Protein AF-A0A8B6EKD4-F1 (afdb_monomer_lite)

Secondary structure (DSSP, 8-state):
-HHHHHHH-HHHHHHHHHHHHHHHHHHTT-S-TT--GGGEEEE---S---TT-GGGEE-BTGGGGGTTT--SEEEEEEEEEEEPPPEEEEEEEEEE-S-TTSGGGSSSTEEEEPPTT--HHHHS-S--B-TTT-PBPEEEEEEEEEEEEEEEEEEESB----SS-----PPPEEEEEEGGG----SSBEEEEETTTTEEEE--B--TTT---------EEEEPPS---

Structure (mmCIF, N/CA/C/O backbone):
data_AF-A0A8B6EKD4-F1
#
_entry.id   AF-A0A8B6EKD4-F1
#
loop_
_atom_site.group_PDB
_atom_site.id
_atom_site.type_symbol
_atom_site.label_atom_id
_atom_site.label_alt_id
_atom_site.label_comp_id
_atom_site.label_asym_id
_atom_site.label_entity_id
_atom_site.label_seq_id
_atom_site.pdbx_PDB_ins_code
_atom_site.Cartn_x
_atom_site.Cartn_y
_atom_site.Cartn_z
_atom_site.occupancy
_atom_site.B_iso_or_equiv
_atom_site.auth_seq_id
_atom_site.auth_comp_id
_atom_site.auth_asym_id
_atom_site.auth_atom_id
_atom_site.pdbx_PDB_model_num
ATOM 1 N N . GLU A 1 1 ? 16.077 18.457 3.209 1.00 80.38 1 GLU A N 1
ATOM 2 C CA . GLU A 1 1 ? 16.143 17.206 3.998 1.00 80.38 1 GLU A CA 1
ATOM 3 C C . GLU A 1 1 ? 14.975 16.266 3.706 1.00 80.38 1 GLU A C 1
ATOM 5 O O . GLU A 1 1 ? 15.231 15.223 3.123 1.00 80.38 1 GLU A O 1
ATOM 10 N N . LEU A 1 2 ? 13.713 16.652 3.949 1.00 84.00 2 LEU A N 1
ATOM 11 C CA . LEU A 1 2 ? 12.532 15.792 3.713 1.00 84.00 2 LEU A CA 1
ATOM 12 C C . LEU A 1 2 ? 12.462 15.156 2.311 1.00 84.00 2 LEU A C 1
ATOM 14 O O . LEU A 1 2 ? 12.181 13.970 2.182 1.00 84.00 2 LEU A O 1
ATOM 18 N N . GLY A 1 3 ? 12.754 15.926 1.257 1.00 81.25 3 GLY A N 1
ATOM 19 C CA . GLY A 1 3 ? 12.777 15.403 -0.113 1.00 81.25 3 GLY A CA 1
ATOM 20 C C . GLY A 1 3 ? 13.836 14.316 -0.333 1.00 81.25 3 GLY A C 1
ATOM 21 O O . GLY A 1 3 ? 13.579 13.364 -1.054 1.00 81.25 3 GLY A O 1
ATOM 22 N N . ASN A 1 4 ? 14.994 14.412 0.329 1.00 81.56 4 ASN A N 1
ATOM 23 C CA . ASN A 1 4 ? 16.027 13.377 0.266 1.00 81.56 4 ASN A CA 1
ATOM 24 C C . ASN A 1 4 ? 15.614 12.137 1.072 1.00 81.56 4 ASN A C 1
ATOM 26 O O . ASN A 1 4 ? 15.791 11.012 0.610 1.00 81.56 4 ASN A O 1
ATOM 30 N N . SER A 1 5 ? 15.006 12.331 2.245 1.00 83.56 5 SER A N 1
ATOM 31 C CA . SER A 1 5 ? 14.447 11.229 3.036 1.00 83.56 5 SER A CA 1
ATOM 32 C C . SER A 1 5 ? 13.344 10.495 2.279 1.00 83.56 5 SER A C 1
ATOM 34 O O . SER A 1 5 ? 13.283 9.278 2.337 1.00 83.56 5 SER A O 1
ATOM 36 N N . LEU A 1 6 ? 12.523 11.201 1.498 1.00 81.94 6 LEU A N 1
ATOM 37 C CA . LEU A 1 6 ? 11.469 10.582 0.693 1.00 81.94 6 LEU A CA 1
ATOM 38 C C . LEU A 1 6 ? 12.037 9.657 -0.390 1.00 81.94 6 LEU A C 1
ATOM 40 O O . LEU A 1 6 ? 11.424 8.646 -0.711 1.00 81.94 6 LEU A O 1
ATOM 44 N N . LEU A 1 7 ? 13.207 9.986 -0.941 1.00 78.31 7 LEU A N 1
ATOM 45 C CA . LEU A 1 7 ? 13.861 9.170 -1.963 1.00 78.31 7 LEU A CA 1
ATOM 46 C C . LEU A 1 7 ? 14.506 7.910 -1.387 1.00 78.31 7 LEU A C 1
ATOM 48 O O . LEU A 1 7 ? 14.413 6.862 -2.019 1.00 78.31 7 LEU A O 1
ATOM 52 N N . ASN A 1 8 ? 15.130 8.013 -0.211 1.00 77.62 8 ASN A N 1
ATOM 53 C CA . ASN A 1 8 ? 15.908 6.925 0.393 1.00 77.62 8 ASN A CA 1
ATOM 54 C C . ASN A 1 8 ? 15.087 6.060 1.369 1.00 77.62 8 ASN A C 1
ATOM 56 O O . ASN A 1 8 ? 15.251 4.844 1.407 1.00 77.62 8 ASN A O 1
ATOM 60 N N . SER A 1 9 ? 14.172 6.684 2.112 1.00 79.88 9 SER A N 1
ATOM 61 C CA . SER A 1 9 ? 13.340 6.079 3.159 1.00 79.88 9 SER A CA 1
ATOM 62 C C . SER A 1 9 ? 11.869 6.505 3.009 1.00 79.88 9 SER A C 1
ATOM 64 O O . SER A 1 9 ? 11.322 7.219 3.856 1.00 79.88 9 SER A O 1
ATOM 66 N N . PRO A 1 10 ? 11.187 6.092 1.924 1.00 78.50 10 PRO A N 1
ATOM 67 C CA . PRO A 1 10 ? 9.828 6.542 1.628 1.00 78.50 10 PRO A CA 1
ATOM 68 C C . PRO A 1 10 ? 8.811 6.179 2.717 1.00 78.50 10 PRO A C 1
ATOM 70 O O . PRO A 1 10 ? 7.894 6.956 2.968 1.00 78.50 10 PRO A O 1
ATOM 73 N N . ASN A 1 11 ? 8.976 5.033 3.385 1.00 79.75 11 ASN A N 1
ATOM 74 C CA . ASN A 1 11 ? 8.051 4.576 4.426 1.00 79.75 11 ASN A CA 1
ATOM 75 C C . ASN A 1 11 ? 8.048 5.503 5.645 1.00 79.75 11 ASN A C 1
ATOM 77 O O . ASN A 1 11 ? 6.975 5.858 6.128 1.00 79.75 11 ASN A O 1
ATOM 81 N N . ASP A 1 12 ? 9.225 5.942 6.088 1.00 85.31 12 ASP A N 1
ATOM 82 C CA . ASP A 1 12 ? 9.368 6.827 7.247 1.00 85.31 12 ASP A CA 1
ATOM 83 C C . ASP A 1 12 ? 8.724 8.186 6.963 1.00 85.31 12 ASP A C 1
ATOM 85 O O . ASP A 1 12 ? 8.009 8.742 7.794 1.00 85.31 12 ASP A O 1
ATOM 89 N N . VAL A 1 13 ? 8.903 8.696 5.739 1.00 86.88 13 VAL A N 1
ATOM 90 C CA . VAL A 1 13 ? 8.270 9.949 5.315 1.00 86.88 13 VAL A CA 1
ATOM 91 C C . VAL A 1 13 ? 6.758 9.798 5.175 1.00 86.88 13 VAL A C 1
ATOM 93 O O . VAL A 1 13 ? 6.026 10.684 5.603 1.00 86.88 13 VAL A O 1
ATOM 96 N N . ILE A 1 14 ? 6.263 8.695 4.606 1.00 84.44 14 ILE A N 1
ATOM 97 C CA . ILE A 1 14 ? 4.818 8.434 4.520 1.00 84.44 14 ILE A CA 1
ATOM 98 C C . ILE A 1 14 ? 4.208 8.351 5.922 1.00 84.44 14 ILE A C 1
ATOM 100 O O . ILE A 1 14 ? 3.140 8.920 6.141 1.00 84.44 14 ILE A O 1
ATOM 104 N N . PHE A 1 15 ? 4.883 7.694 6.868 1.00 86.69 15 PHE A N 1
ATOM 105 C CA . PHE A 1 15 ? 4.445 7.618 8.259 1.00 86.69 15 PHE A CA 1
ATOM 106 C C . PHE A 1 15 ? 4.386 9.006 8.907 1.00 86.69 15 PHE A C 1
ATOM 108 O O . PHE A 1 15 ? 3.331 9.391 9.404 1.00 86.69 15 PHE A O 1
ATOM 115 N N . LEU A 1 16 ? 5.457 9.798 8.792 1.00 91.44 16 LEU A N 1
ATOM 116 C CA . LEU A 1 16 ? 5.507 11.167 9.312 1.00 91.44 16 LEU A CA 1
ATOM 117 C C . LEU A 1 16 ? 4.395 12.047 8.720 1.00 91.44 16 LEU A C 1
ATOM 119 O O . LEU A 1 16 ? 3.695 12.758 9.436 1.00 91.44 16 LEU A O 1
ATOM 123 N N . VAL A 1 17 ? 4.197 11.996 7.399 1.00 90.38 17 VAL A N 1
ATOM 124 C CA . VAL A 1 17 ? 3.130 12.761 6.739 1.00 90.38 17 VAL A CA 1
ATOM 125 C C . VAL A 1 17 ? 1.758 12.270 7.198 1.00 90.38 17 VAL A C 1
ATOM 127 O O . VAL A 1 17 ? 0.865 13.088 7.400 1.00 90.38 17 VAL A O 1
ATOM 130 N N . LYS A 1 18 ? 1.574 10.962 7.402 1.00 89.50 18 LYS A N 1
ATOM 131 C CA . LYS A 1 18 ? 0.335 10.404 7.951 1.00 89.50 18 LYS A CA 1
ATOM 132 C C . LYS A 1 18 ? 0.052 10.931 9.361 1.00 89.50 18 LYS A C 1
ATOM 134 O O . LYS A 1 18 ? -1.093 11.289 9.623 1.00 89.50 18 LYS A O 1
ATOM 139 N N . GLU A 1 19 ? 1.052 11.021 10.237 1.00 92.2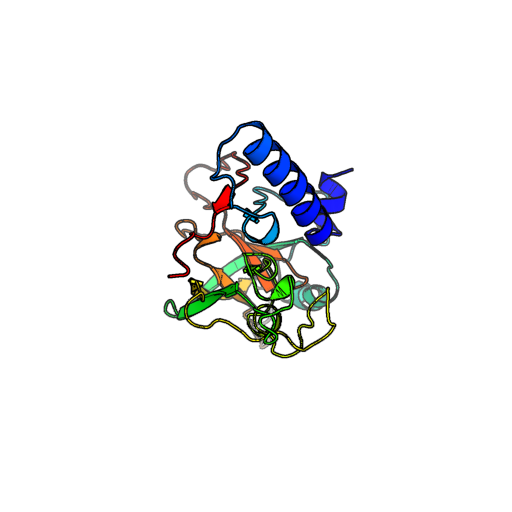5 19 GLU A N 1
ATOM 140 C CA . GLU A 1 19 ? 0.905 11.611 11.579 1.00 92.25 19 GLU A CA 1
ATOM 141 C C . GLU A 1 19 ? 0.473 13.073 11.514 1.00 92.25 19 GLU A C 1
ATOM 143 O O . GLU A 1 19 ? -0.516 13.451 12.141 1.00 92.25 19 GLU A O 1
ATOM 148 N N . VAL A 1 20 ? 1.151 13.877 10.694 1.00 93.56 20 VAL A N 1
ATOM 149 C CA . VAL A 1 20 ? 0.806 15.293 10.506 1.00 93.56 20 VAL A CA 1
ATOM 150 C C . VAL A 1 20 ? -0.609 15.442 9.948 1.00 93.56 20 VAL A C 1
ATOM 152 O O . VAL A 1 20 ? -1.388 16.250 10.449 1.00 93.56 20 VAL A O 1
ATOM 155 N N . VAL A 1 21 ? -0.974 14.645 8.939 1.00 91.31 21 VAL A N 1
ATOM 156 C CA . VAL A 1 21 ? -2.327 14.658 8.369 1.00 91.31 21 VAL A CA 1
ATOM 157 C C . VAL A 1 21 ? -3.355 14.291 9.432 1.00 91.31 21 VAL A C 1
ATOM 159 O O . VAL A 1 21 ? -4.336 15.015 9.551 1.00 91.31 21 VAL A O 1
ATOM 162 N N . PHE A 1 22 ? -3.131 13.237 10.225 1.00 90.88 22 PHE A N 1
ATOM 163 C CA . PHE A 1 22 ? -4.048 12.834 11.296 1.00 90.88 22 PHE A CA 1
ATOM 164 C C . PHE A 1 22 ? -4.249 13.939 12.336 1.00 90.88 22 PHE A C 1
ATOM 166 O O . PHE A 1 22 ? -5.383 14.233 12.706 1.00 90.88 22 PHE A O 1
ATOM 173 N N . GLN A 1 23 ? -3.171 14.595 12.769 1.00 91.81 23 GLN A N 1
ATOM 174 C CA . GLN A 1 23 ? -3.264 15.708 13.713 1.00 91.81 23 GLN A CA 1
ATOM 175 C C . GLN A 1 23 ? -4.068 16.873 13.134 1.00 91.81 23 GLN A C 1
ATOM 177 O O . GLN A 1 23 ? -4.949 17.394 13.809 1.00 91.81 23 GLN A O 1
ATOM 182 N N . ILE A 1 24 ? -3.815 17.251 11.876 1.00 92.75 24 ILE A N 1
ATOM 183 C CA . ILE A 1 24 ? -4.521 18.356 11.216 1.00 92.75 24 ILE A CA 1
ATOM 184 C C . ILE A 1 24 ? -6.009 18.042 11.055 1.00 92.75 24 ILE A C 1
ATOM 186 O O . ILE A 1 24 ? -6.841 18.876 11.393 1.00 92.75 24 ILE A O 1
ATOM 190 N N . VAL A 1 25 ? -6.365 16.857 10.551 1.00 90.81 25 VAL A N 1
ATOM 191 C CA . VAL A 1 25 ? -7.780 16.503 10.342 1.00 90.81 25 VAL A CA 1
ATOM 192 C C . VAL A 1 25 ? -8.539 16.360 11.659 1.00 90.81 25 VAL A C 1
ATOM 194 O O . VAL A 1 25 ? -9.716 16.699 11.696 1.00 90.81 25 VAL A O 1
ATOM 197 N N . THR A 1 26 ? -7.866 15.920 12.728 1.00 89.75 26 THR A N 1
ATOM 198 C CA . THR A 1 26 ? -8.444 15.850 14.078 1.00 89.75 26 THR A CA 1
ATOM 199 C C . THR A 1 26 ? -8.637 17.249 14.656 1.00 89.75 26 THR A C 1
ATOM 201 O O . THR A 1 26 ? -9.718 17.570 15.131 1.00 89.75 26 THR A O 1
ATOM 204 N N . LEU A 1 27 ? -7.616 18.107 14.566 1.00 92.94 27 LEU A N 1
ATOM 205 C CA . LEU A 1 27 ? -7.664 19.486 15.062 1.00 92.94 27 LEU A CA 1
ATOM 206 C C . LEU A 1 27 ? -8.736 20.323 14.358 1.00 92.94 27 LEU A C 1
ATOM 208 O O . LEU A 1 27 ? -9.346 21.191 14.971 1.00 92.94 27 LEU A O 1
ATOM 212 N N . LEU A 1 28 ? -8.932 20.086 13.062 1.00 93.75 28 LEU A N 1
ATOM 213 C CA . LEU A 1 28 ? -9.919 20.784 12.243 1.00 93.75 28 LEU A CA 1
ATOM 214 C C . LEU A 1 28 ? -11.300 20.109 12.253 1.00 93.75 28 LEU A C 1
ATOM 216 O O . LEU A 1 28 ? -12.164 20.541 11.495 1.00 93.75 28 LEU A O 1
ATOM 220 N N . GLU A 1 29 ? -11.492 19.049 13.049 1.00 91.44 29 GLU A N 1
ATOM 221 C CA . GLU A 1 29 ? -12.745 18.281 13.142 1.00 91.44 29 GLU A CA 1
ATOM 222 C C . GLU A 1 29 ? -13.290 17.852 11.765 1.00 91.44 29 GLU A C 1
ATOM 224 O O . GLU A 1 29 ? -14.493 17.822 11.510 1.00 91.44 29 GLU A O 1
ATOM 229 N N . LEU A 1 30 ? -12.388 17.518 10.836 1.00 89.88 30 LEU A N 1
ATOM 230 C CA . LEU A 1 30 ? -12.760 17.121 9.474 1.00 89.88 30 LEU A CA 1
ATOM 231 C C . LEU A 1 30 ? -13.280 15.682 9.404 1.00 89.88 30 LEU A C 1
ATOM 233 O O . LEU A 1 30 ? -13.759 15.266 8.349 1.00 89.88 30 LEU A O 1
ATOM 237 N N . LEU A 1 31 ? -13.143 14.924 10.496 1.00 86.12 31 LEU A N 1
ATOM 238 C CA . LEU A 1 31 ? -1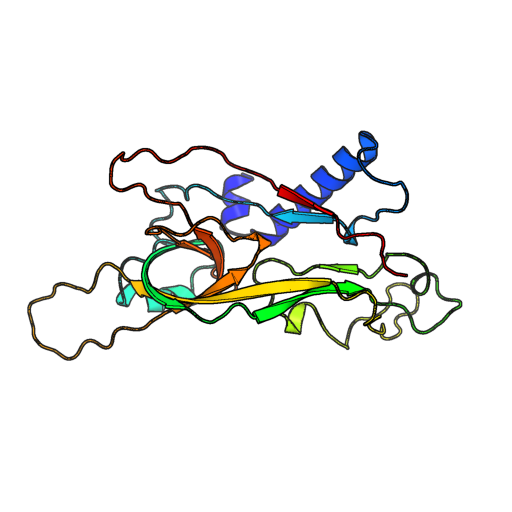3.485 13.511 10.615 1.00 86.12 31 LEU A CA 1
ATOM 239 C C . LEU A 1 31 ? -14.355 13.251 11.850 1.00 86.12 31 LEU A C 1
ATOM 241 O O . LEU A 1 31 ? -14.233 13.982 12.834 1.00 86.12 31 LEU A O 1
ATOM 245 N N . PRO A 1 32 ? -15.168 12.180 11.829 1.00 85.50 32 PRO A N 1
ATOM 246 C CA . PRO A 1 32 ? -15.838 11.667 13.019 1.00 85.50 32 PRO A CA 1
ATOM 247 C C . PRO A 1 32 ? -14.856 11.369 14.162 1.00 85.50 32 PRO A C 1
ATOM 249 O O . PRO A 1 32 ? -13.709 10.973 13.937 1.00 85.50 32 PRO A O 1
ATOM 252 N N . SER A 1 33 ? -15.316 11.552 15.402 1.00 81.19 33 SER A N 1
ATOM 253 C CA . SER A 1 33 ? -14.496 11.427 16.617 1.00 81.19 33 SER A CA 1
ATOM 254 C C . SER A 1 33 ? -14.000 10.005 16.908 1.00 81.19 33 SER A C 1
ATOM 256 O O . SER A 1 33 ? -13.095 9.820 17.716 1.00 81.19 33 SER A O 1
ATOM 258 N N . ASP A 1 34 ? -14.601 8.995 16.288 1.00 80.38 34 ASP A N 1
ATOM 259 C CA . ASP A 1 34 ? -14.266 7.577 16.419 1.00 80.38 34 ASP A CA 1
ATOM 260 C C . ASP A 1 34 ? -13.208 7.100 15.407 1.00 80.38 34 ASP A C 1
ATOM 262 O O . ASP A 1 34 ? -12.744 5.958 15.492 1.00 80.38 34 ASP A O 1
ATOM 266 N N . VAL A 1 35 ? -12.775 7.971 14.483 1.00 84.06 35 VAL A N 1
ATOM 267 C CA . VAL A 1 35 ? -11.696 7.658 13.541 1.00 84.06 35 VAL A CA 1
ATOM 268 C C . VAL A 1 35 ? -10.347 7.641 14.256 1.00 84.06 35 VAL A C 1
ATOM 270 O O . VAL A 1 35 ? -9.866 8.643 14.783 1.00 84.06 35 VAL A O 1
ATOM 273 N N . THR A 1 36 ? -9.676 6.495 14.205 1.00 86.38 36 THR A N 1
ATOM 274 C CA . THR A 1 36 ? -8.354 6.291 14.796 1.00 86.38 36 THR A CA 1
ATOM 275 C C . THR A 1 36 ? -7.235 6.448 13.764 1.00 86.38 36 THR A C 1
ATOM 277 O O . THR A 1 36 ? -7.416 6.272 12.557 1.00 86.38 36 THR A O 1
ATOM 280 N N . PHE A 1 37 ? -6.016 6.725 14.234 1.00 86.25 37 PHE A N 1
ATOM 281 C CA . PHE A 1 37 ? -4.827 6.847 13.380 1.00 86.25 37 PHE A CA 1
ATOM 282 C C . PHE A 1 37 ? -4.617 5.669 12.392 1.00 86.25 37 PHE A C 1
ATOM 284 O O . PHE A 1 37 ? -4.292 5.913 11.222 1.00 86.25 37 PHE A O 1
ATOM 291 N N . PRO A 1 38 ? -4.816 4.388 12.776 1.00 84.06 38 PRO A N 1
ATOM 292 C CA . PRO A 1 38 ? -4.758 3.258 11.845 1.00 84.06 38 PRO A CA 1
ATOM 293 C C . PRO A 1 38 ? -5.694 3.360 10.629 1.00 84.06 38 PRO A C 1
ATOM 295 O O . PRO A 1 38 ? -5.332 2.860 9.564 1.00 84.06 38 PRO A O 1
ATOM 298 N N . GLN A 1 39 ? -6.838 4.045 10.745 1.00 83.62 39 GLN A N 1
ATOM 299 C CA . GLN A 1 39 ? -7.846 4.181 9.680 1.00 83.62 39 GLN A CA 1
ATOM 300 C C . GLN A 1 39 ? -7.469 5.180 8.585 1.00 83.62 39 GLN A C 1
ATOM 302 O O . GLN A 1 39 ? -8.105 5.206 7.531 1.00 83.62 39 GLN A O 1
ATOM 307 N N . ILE A 1 40 ? -6.436 5.993 8.799 1.00 84.62 40 ILE A N 1
ATOM 308 C CA . ILE A 1 40 ? -5.991 6.975 7.812 1.00 84.62 40 ILE A CA 1
ATOM 309 C C . ILE A 1 40 ? -4.921 6.370 6.912 1.00 84.62 40 ILE A C 1
ATOM 311 O O . ILE A 1 40 ? -3.941 5.788 7.383 1.00 84.62 40 ILE A O 1
ATOM 315 N N . SER A 1 41 ? -5.065 6.561 5.603 1.00 83.19 41 SER A N 1
ATOM 316 C CA . SER A 1 41 ? -3.989 6.309 4.647 1.00 83.19 41 SER A CA 1
ATOM 317 C C . SER A 1 41 ? -3.661 7.561 3.859 1.00 83.19 41 SER A C 1
ATOM 319 O O . SER A 1 41 ? -4.545 8.302 3.420 1.00 83.19 41 SER A O 1
ATOM 321 N N . VAL A 1 42 ? -2.362 7.778 3.678 1.00 82.38 42 VAL A N 1
ATOM 322 C CA . VAL A 1 42 ? -1.823 8.881 2.897 1.00 82.38 42 VAL A CA 1
ATOM 323 C C . VAL A 1 42 ? -1.036 8.315 1.733 1.00 82.38 42 VAL A C 1
ATOM 325 O O . VAL A 1 42 ? -0.136 7.496 1.909 1.00 82.38 42 VAL A O 1
ATOM 328 N N . ILE A 1 43 ? -1.355 8.802 0.538 1.00 77.25 43 ILE A N 1
ATOM 329 C CA . ILE A 1 43 ? -0.642 8.451 -0.684 1.00 77.25 43 ILE A CA 1
ATOM 330 C C . ILE A 1 43 ? 0.149 9.674 -1.136 1.00 77.25 43 ILE A C 1
ATOM 332 O O . ILE A 1 43 ? -0.422 10.699 -1.528 1.00 77.25 43 ILE A O 1
ATOM 336 N N . ILE A 1 44 ? 1.477 9.552 -1.099 1.00 77.00 44 ILE A N 1
ATOM 337 C CA . ILE A 1 44 ? 2.399 10.561 -1.622 1.00 77.00 44 ILE A CA 1
ATOM 338 C C . ILE A 1 44 ? 2.673 10.258 -3.094 1.00 77.00 44 ILE A C 1
ATOM 340 O O . ILE A 1 44 ? 3.100 9.162 -3.451 1.00 77.00 44 ILE A O 1
ATOM 344 N N . ARG A 1 45 ? 2.444 11.253 -3.956 1.00 74.75 45 ARG A N 1
ATOM 345 C CA . ARG A 1 45 ? 2.655 11.152 -5.404 1.00 74.75 45 ARG A CA 1
ATOM 346 C C . ARG A 1 45 ? 3.701 12.162 -5.863 1.00 74.75 45 ARG A C 1
ATOM 348 O O . ARG A 1 45 ? 3.483 13.370 -5.779 1.00 74.75 45 ARG A O 1
ATOM 355 N N . LEU A 1 46 ? 4.819 11.657 -6.374 1.00 71.50 46 LEU A N 1
ATOM 356 C CA . LEU A 1 46 ? 5.910 12.438 -6.960 1.00 71.50 46 LEU A CA 1
ATOM 357 C C . LEU A 1 46 ? 5.695 12.692 -8.455 1.00 71.50 46 LEU A C 1
ATOM 359 O O . LEU A 1 46 ? 5.773 11.782 -9.258 1.00 71.50 46 LEU A O 1
ATOM 363 N N . ASN A 1 47 ? 5.497 13.930 -8.892 1.00 67.12 47 ASN A N 1
ATOM 364 C CA . ASN A 1 47 ? 5.334 14.162 -10.338 1.00 67.12 47 ASN A CA 1
ATOM 365 C C . ASN A 1 47 ? 6.628 14.026 -11.139 1.00 67.12 47 ASN A C 1
ATOM 367 O O . ASN A 1 47 ? 6.579 13.795 -12.343 1.00 67.12 47 ASN A O 1
ATOM 371 N N . GLN A 1 48 ? 7.761 14.264 -10.485 1.00 67.38 48 GLN A N 1
ATOM 372 C CA . GLN A 1 48 ? 9.085 14.247 -11.082 1.00 67.38 48 GLN A CA 1
ATOM 373 C C . GLN A 1 48 ? 10.079 13.778 -10.027 1.00 67.38 48 GLN A C 1
ATOM 375 O O . GLN A 1 48 ? 9.983 14.185 -8.866 1.00 67.38 48 GLN A O 1
ATOM 380 N N . LEU A 1 49 ? 11.041 12.958 -10.443 1.00 68.94 49 LEU A N 1
ATOM 381 C CA . LEU A 1 49 ? 12.243 12.722 -9.657 1.00 68.94 49 LEU A CA 1
ATOM 382 C C . LEU A 1 49 ? 13.293 13.787 -10.004 1.00 68.94 49 LEU A C 1
ATOM 384 O O . LEU A 1 49 ? 13.347 14.233 -11.154 1.00 68.94 49 LEU A O 1
ATOM 388 N N . PRO A 1 50 ? 14.115 14.228 -9.035 1.00 70.50 50 PRO A N 1
ATOM 389 C CA . PRO A 1 50 ? 15.214 15.139 -9.318 1.00 70.50 50 PRO A CA 1
ATOM 390 C C . PRO A 1 50 ? 16.145 14.555 -10.386 1.00 70.50 50 PRO A C 1
ATOM 392 O O . PRO A 1 50 ? 16.520 13.386 -10.321 1.00 70.50 50 PRO A O 1
ATOM 395 N N . SER A 1 51 ? 16.583 15.385 -11.334 1.00 64.44 51 SER A N 1
ATOM 396 C CA . SER A 1 51 ? 17.513 14.999 -12.411 1.00 64.44 51 SER A CA 1
ATOM 397 C C . SER A 1 51 ? 18.886 14.530 -11.912 1.00 64.44 51 SER A C 1
ATOM 399 O O . SER A 1 51 ? 19.636 13.913 -12.662 1.00 64.44 51 SER A O 1
ATOM 401 N N . LEU A 1 52 ? 19.200 14.797 -10.642 1.00 56.84 52 LEU A N 1
ATOM 402 C CA . LEU A 1 52 ? 20.392 14.329 -9.932 1.00 56.84 52 LEU A CA 1
ATOM 403 C C . LEU A 1 52 ? 20.350 12.814 -9.641 1.00 56.84 52 LEU A C 1
ATOM 405 O O . LEU A 1 52 ? 21.386 12.214 -9.377 1.00 56.84 52 LEU A O 1
ATOM 409 N N . CYS A 1 53 ? 19.178 12.175 -9.733 1.00 57.25 53 CYS A N 1
ATOM 410 C CA . CYS A 1 53 ? 18.972 10.748 -9.471 1.00 57.25 53 CYS A CA 1
ATOM 411 C C . CYS A 1 53 ? 19.100 9.889 -10.743 1.00 57.25 53 CYS A C 1
ATOM 413 O O . CYS A 1 53 ? 18.315 8.964 -10.955 1.00 57.25 53 CYS A O 1
ATOM 415 N N . GLN A 1 54 ? 20.088 10.169 -11.603 1.00 60.38 54 GLN A N 1
ATOM 416 C CA . GLN A 1 54 ? 20.335 9.365 -12.815 1.00 60.38 54 GLN A CA 1
ATOM 417 C C . GLN A 1 54 ? 20.604 7.891 -12.475 1.00 60.38 54 GLN A C 1
ATOM 419 O O . GLN A 1 54 ? 20.242 7.001 -13.238 1.00 60.38 54 GLN A O 1
ATOM 424 N N . SER A 1 55 ? 21.157 7.621 -11.287 1.00 62.94 55 SER A N 1
ATOM 425 C CA . SER A 1 55 ? 21.352 6.267 -10.759 1.00 62.94 55 SER A CA 1
ATOM 426 C C . SER A 1 55 ? 20.052 5.490 -10.541 1.00 62.94 55 SER A C 1
ATOM 428 O O . SER A 1 55 ? 20.087 4.262 -10.519 1.00 62.94 55 SER A O 1
ATOM 430 N N . ASN A 1 56 ? 18.930 6.193 -10.388 1.00 68.12 56 ASN A N 1
ATOM 431 C CA . ASN A 1 56 ? 17.611 5.625 -10.129 1.00 68.12 56 ASN A CA 1
ATOM 432 C C . ASN A 1 56 ? 16.726 5.684 -11.380 1.00 68.12 56 ASN A C 1
ATOM 434 O O . ASN A 1 56 ? 15.511 5.548 -11.281 1.00 68.12 56 ASN A O 1
ATOM 438 N N . THR A 1 57 ? 17.313 5.934 -12.551 1.00 73.81 57 THR A N 1
ATOM 439 C CA . THR A 1 57 ? 16.609 5.908 -13.832 1.00 73.81 57 THR A CA 1
ATOM 440 C C . THR A 1 57 ? 16.984 4.639 -14.581 1.00 73.81 57 THR A C 1
ATOM 442 O O . THR A 1 57 ? 18.163 4.357 -14.767 1.00 73.81 57 THR A O 1
ATOM 445 N N . ILE A 1 58 ? 15.979 3.890 -15.018 1.00 72.56 58 ILE A N 1
ATOM 446 C CA . ILE A 1 58 ? 16.124 2.695 -15.842 1.00 72.56 58 ILE A CA 1
ATOM 447 C C . ILE A 1 58 ? 15.672 3.062 -17.247 1.00 72.56 58 ILE A C 1
ATOM 449 O O . ILE A 1 58 ? 14.516 3.447 -17.451 1.00 72.56 58 ILE A O 1
ATOM 453 N N . GLN A 1 59 ? 16.593 2.979 -18.204 1.00 70.81 59 GLN A N 1
ATOM 454 C CA . GLN A 1 59 ? 16.326 3.328 -19.598 1.00 70.81 59 GLN A CA 1
ATOM 455 C C . GLN A 1 59 ? 16.470 2.135 -20.539 1.00 70.81 59 GLN A C 1
ATOM 457 O O . GLN A 1 59 ? 15.779 2.101 -21.555 1.00 70.81 59 GLN A O 1
ATOM 462 N N . SER A 1 60 ? 17.330 1.172 -20.208 1.00 69.56 60 SER A N 1
ATOM 463 C CA . SER A 1 60 ? 17.636 0.013 -21.050 1.00 69.56 60 SER A CA 1
ATOM 464 C C . SER A 1 60 ? 17.396 -1.319 -20.330 1.00 69.56 60 SER A C 1
ATOM 466 O O . SER A 1 60 ? 17.176 -1.389 -19.119 1.00 69.56 60 SER A O 1
ATOM 468 N N . SER A 1 61 ? 17.495 -2.415 -21.087 1.00 67.00 61 SER A N 1
ATOM 469 C CA . SER A 1 61 ? 17.511 -3.775 -20.533 1.00 67.00 61 SER A CA 1
ATOM 470 C C . SER A 1 61 ? 18.695 -4.023 -19.594 1.00 67.00 61 SER A C 1
ATOM 472 O O . SER A 1 61 ? 18.582 -4.838 -18.679 1.00 67.00 61 SER A O 1
ATOM 474 N N . THR A 1 62 ? 19.837 -3.375 -19.821 1.00 69.19 62 THR A N 1
ATOM 475 C CA . THR A 1 62 ? 21.049 -3.580 -19.014 1.00 69.19 62 THR A CA 1
ATOM 476 C C . THR A 1 62 ? 20.910 -2.956 -17.625 1.00 69.19 62 THR A C 1
ATOM 478 O O . THR A 1 62 ? 21.390 -3.527 -16.641 1.00 69.19 62 THR A O 1
ATOM 481 N N . ASP A 1 63 ? 20.139 -1.872 -17.510 1.00 72.00 63 ASP A N 1
ATOM 482 C CA . ASP A 1 63 ? 19.811 -1.218 -16.240 1.00 72.00 63 ASP A CA 1
ATOM 483 C C . ASP A 1 63 ? 18.928 -2.081 -15.321 1.00 72.00 63 ASP A C 1
ATOM 485 O O . ASP A 1 63 ? 18.936 -1.887 -14.105 1.00 72.00 63 ASP A O 1
ATOM 489 N N . LEU A 1 64 ? 18.203 -3.073 -15.859 1.00 70.38 64 LEU A N 1
ATOM 490 C CA . LEU A 1 64 ? 17.336 -3.958 -15.064 1.00 70.38 64 LEU A CA 1
ATOM 491 C C . LEU A 1 64 ? 18.108 -4.755 -14.014 1.00 70.38 64 LEU A C 1
ATOM 493 O O . LEU A 1 64 ? 17.581 -5.032 -12.938 1.00 70.38 64 LEU A O 1
ATOM 497 N N . SER A 1 65 ? 19.371 -5.078 -14.291 1.00 71.62 65 SER A N 1
ATOM 498 C CA . SER A 1 65 ? 20.256 -5.750 -13.333 1.00 71.62 65 SER A CA 1
ATOM 499 C C . SER A 1 65 ? 20.485 -4.926 -12.057 1.00 71.62 65 SER A C 1
ATOM 501 O O . SER A 1 65 ? 20.734 -5.481 -10.990 1.00 71.62 65 SER A O 1
ATOM 503 N N . ARG A 1 66 ? 20.342 -3.598 -12.142 1.00 71.38 66 ARG A N 1
ATOM 504 C CA . ARG A 1 66 ? 20.485 -2.662 -11.019 1.00 71.38 66 ARG A CA 1
ATOM 505 C C . ARG A 1 66 ? 19.180 -2.448 -10.259 1.00 71.38 66 ARG A C 1
ATOM 507 O O . ARG A 1 66 ? 19.189 -1.880 -9.170 1.00 71.38 66 ARG A O 1
ATOM 514 N N . LEU A 1 67 ? 18.056 -2.928 -10.790 1.00 71.19 67 LEU A N 1
ATOM 515 C CA . LEU A 1 67 ? 16.764 -2.840 -10.118 1.00 71.19 67 LEU A CA 1
ATOM 516 C C . LEU A 1 67 ? 16.798 -3.577 -8.766 1.00 71.19 67 LEU A C 1
ATOM 518 O O . LEU A 1 67 ? 16.129 -3.173 -7.837 1.00 71.19 67 LEU A O 1
ATOM 522 N N . SER A 1 68 ? 17.608 -4.612 -8.558 1.00 67.56 68 SER A N 1
ATOM 523 C CA . SER A 1 68 ? 17.694 -5.224 -7.220 1.00 67.56 68 SER A CA 1
ATOM 524 C C . SER A 1 68 ? 18.500 -4.408 -6.201 1.00 67.56 68 SER A C 1
ATOM 526 O O . SER A 1 68 ? 18.369 -4.662 -5.009 1.00 67.56 68 SER A O 1
ATOM 528 N N . SER A 1 69 ? 19.345 -3.466 -6.636 1.00 68.12 69 SER A N 1
ATOM 529 C CA . SER A 1 69 ? 20.271 -2.730 -5.759 1.00 68.12 69 SER A CA 1
ATOM 530 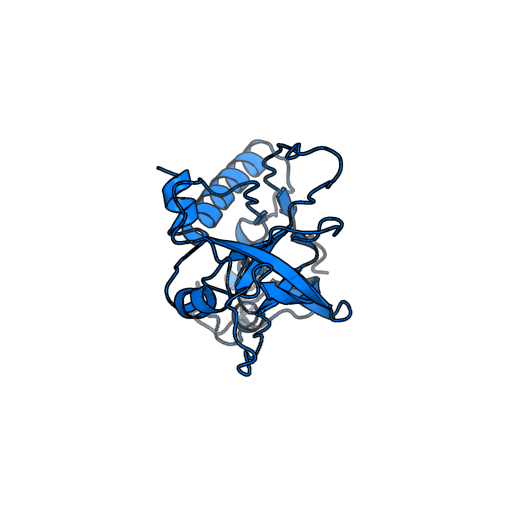C C . SER A 1 69 ? 19.835 -1.301 -5.431 1.00 68.12 69 SER A C 1
ATOM 532 O O . SER A 1 69 ? 20.388 -0.691 -4.517 1.00 68.12 69 SER A O 1
ATOM 534 N N . ILE A 1 70 ? 18.850 -0.748 -6.145 1.00 71.00 70 ILE A N 1
ATOM 535 C CA . ILE A 1 70 ? 18.333 0.594 -5.854 1.00 71.00 70 ILE A CA 1
ATOM 536 C C . ILE A 1 70 ? 17.270 0.504 -4.754 1.00 71.00 70 ILE A C 1
ATOM 538 O O . ILE A 1 70 ? 16.187 -0.043 -4.963 1.00 71.00 70 ILE A O 1
ATOM 542 N N . HIS A 1 71 ? 17.546 1.109 -3.603 1.00 68.00 71 HIS A N 1
ATOM 543 C CA . HIS A 1 71 ? 16.564 1.292 -2.538 1.00 68.00 71 HIS A CA 1
ATOM 544 C C . HIS A 1 71 ? 15.781 2.593 -2.764 1.00 68.00 71 HIS A C 1
ATOM 546 O O . HIS A 1 71 ? 16.375 3.653 -2.945 1.00 68.00 71 HIS A O 1
ATOM 552 N N . GLY A 1 72 ? 14.448 2.510 -2.766 1.00 71.62 72 GLY A N 1
ATOM 553 C CA . GLY A 1 72 ? 13.557 3.668 -2.889 1.00 71.62 72 GLY A CA 1
ATOM 554 C C . GLY A 1 72 ? 12.930 3.845 -4.273 1.00 71.62 72 GLY A C 1
ATOM 555 O O . GLY A 1 72 ? 12.600 2.874 -4.956 1.00 71.62 72 GLY A O 1
ATOM 556 N N . PHE A 1 73 ? 12.699 5.098 -4.669 1.00 73.25 73 PHE A N 1
ATOM 557 C CA . PHE A 1 73 ? 12.020 5.424 -5.926 1.00 73.25 73 PHE A CA 1
ATOM 558 C C . PHE A 1 73 ? 12.930 5.262 -7.147 1.00 73.25 73 PHE A C 1
ATOM 560 O O . PHE A 1 73 ? 14.063 5.746 -7.161 1.00 73.25 73 PHE A O 1
ATOM 567 N N . VAL A 1 74 ? 12.378 4.663 -8.200 1.00 74.69 74 VAL A N 1
ATOM 568 C CA . VAL A 1 74 ? 12.996 4.469 -9.513 1.00 74.69 74 VAL A CA 1
ATOM 569 C C . VAL A 1 74 ? 12.115 5.079 -10.597 1.00 74.69 74 VAL A C 1
ATOM 571 O O . VAL A 1 74 ? 10.897 4.918 -10.589 1.00 74.69 74 VAL A O 1
ATOM 574 N N . GLN A 1 75 ? 12.730 5.774 -11.549 1.00 76.50 75 GLN A N 1
ATOM 575 C CA . GLN A 1 75 ? 12.094 6.190 -12.793 1.00 76.50 75 GLN A CA 1
ATOM 576 C C . GLN A 1 75 ? 12.343 5.139 -13.867 1.00 76.50 75 GLN A C 1
ATOM 578 O O . GLN A 1 75 ? 13.481 4.744 -14.096 1.00 76.50 75 GLN A O 1
ATOM 583 N N . PHE A 1 76 ? 11.297 4.736 -14.569 1.00 75.31 76 PHE A N 1
ATOM 584 C CA . PHE A 1 76 ? 11.371 3.811 -15.684 1.00 75.31 76 PHE A CA 1
ATOM 585 C C . PHE A 1 76 ? 10.557 4.350 -16.857 1.00 75.31 76 PHE A C 1
ATOM 587 O O . PHE A 1 76 ? 9.426 4.791 -16.675 1.00 75.31 76 PHE A O 1
ATOM 594 N N . THR A 1 77 ? 11.111 4.316 -18.063 1.00 74.31 77 THR A N 1
ATOM 595 C CA . THR A 1 77 ? 10.376 4.677 -19.282 1.00 74.31 77 THR A CA 1
ATOM 596 C C . THR A 1 77 ? 10.326 3.463 -20.188 1.00 74.31 77 THR A C 1
ATOM 598 O O . THR A 1 77 ? 11.364 2.878 -20.501 1.00 74.31 77 THR A O 1
ATOM 601 N N . GLY A 1 78 ? 9.125 3.080 -20.607 1.00 74.12 78 GLY A N 1
ATOM 602 C CA . GLY A 1 78 ? 8.948 1.858 -21.367 1.00 74.12 78 GLY A CA 1
ATOM 603 C C . GLY A 1 78 ? 7.616 1.760 -22.091 1.00 74.12 78 GLY A C 1
ATOM 604 O O . GLY A 1 78 ? 6.693 2.543 -21.866 1.00 74.12 78 GLY A O 1
ATOM 605 N N . ILE A 1 79 ? 7.537 0.755 -22.954 1.00 75.06 79 ILE A N 1
ATOM 606 C CA . ILE A 1 79 ? 6.362 0.401 -23.740 1.00 75.06 79 ILE A CA 1
ATOM 607 C C . ILE A 1 79 ? 5.580 -0.665 -22.976 1.00 75.06 79 ILE A C 1
ATOM 609 O O . ILE A 1 79 ? 6.130 -1.692 -22.574 1.00 75.06 79 ILE A O 1
ATOM 613 N N . VAL A 1 80 ? 4.285 -0.426 -22.778 1.00 79.81 80 VAL A N 1
ATOM 614 C CA . VAL A 1 80 ? 3.375 -1.418 -22.195 1.00 79.81 80 VAL A CA 1
ATOM 615 C C . VAL A 1 80 ? 3.051 -2.456 -23.263 1.00 79.81 80 VAL A C 1
ATOM 617 O O . VAL A 1 80 ? 2.440 -2.124 -24.275 1.00 79.81 80 VAL A O 1
ATOM 620 N N . ILE A 1 81 ? 3.454 -3.703 -23.033 1.00 80.19 81 ILE A N 1
ATOM 621 C CA . ILE A 1 81 ? 3.245 -4.814 -23.974 1.00 80.19 81 ILE A CA 1
ATOM 622 C C . ILE A 1 81 ? 2.065 -5.708 -23.582 1.00 80.19 81 ILE A C 1
ATOM 624 O O . ILE A 1 81 ? 1.532 -6.433 -24.417 1.00 80.19 81 ILE A O 1
ATOM 628 N N . GLY A 1 82 ? 1.645 -5.650 -22.318 1.00 80.38 82 GLY A N 1
ATOM 629 C CA . GLY A 1 82 ? 0.620 -6.525 -21.771 1.00 80.38 82 GLY A CA 1
ATOM 630 C C . GLY A 1 82 ? -0.043 -5.918 -20.545 1.00 80.38 82 GLY A C 1
ATOM 631 O O . GLY A 1 82 ? 0.539 -5.097 -19.836 1.00 80.38 82 GLY A O 1
ATOM 632 N N . MET A 1 83 ? -1.292 -6.306 -20.309 1.00 86.12 83 MET A N 1
ATOM 633 C CA . MET A 1 83 ? -2.084 -5.828 -19.185 1.00 86.12 83 MET A CA 1
ATOM 634 C C . MET A 1 83 ? -3.105 -6.888 -18.790 1.00 86.12 83 MET A C 1
ATOM 636 O O . MET A 1 83 ? -3.850 -7.386 -19.633 1.00 86.12 83 MET A O 1
ATOM 640 N N . THR A 1 84 ? -3.159 -7.228 -17.506 1.00 86.12 84 THR A N 1
ATOM 641 C CA . THR A 1 84 ? -4.167 -8.158 -16.994 1.00 86.12 84 THR A CA 1
ATOM 642 C C . THR A 1 84 ? -5.523 -7.472 -16.859 1.00 86.12 84 THR A C 1
ATOM 644 O O . THR A 1 84 ? -5.615 -6.251 -16.694 1.00 86.12 84 THR A O 1
ATOM 647 N N . ALA A 1 85 ? -6.593 -8.270 -16.833 1.00 88.38 85 ALA A N 1
ATOM 648 C CA . ALA A 1 85 ? -7.888 -7.786 -16.370 1.00 88.38 85 ALA A CA 1
ATOM 649 C C . ALA A 1 85 ? -7.785 -7.259 -14.919 1.00 88.38 85 ALA A C 1
ATOM 651 O O . ALA A 1 85 ? -6.938 -7.741 -14.151 1.00 88.38 85 ALA A O 1
ATOM 652 N N . PRO A 1 86 ? -8.627 -6.284 -14.521 1.00 88.75 86 PRO A N 1
ATOM 653 C CA . PRO A 1 86 ? -8.735 -5.874 -13.128 1.00 88.75 86 PRO A CA 1
ATOM 654 C C . PRO A 1 86 ? -9.070 -7.072 -12.234 1.00 88.75 86 PRO A C 1
ATOM 656 O O . PRO A 1 86 ? -9.976 -7.850 -12.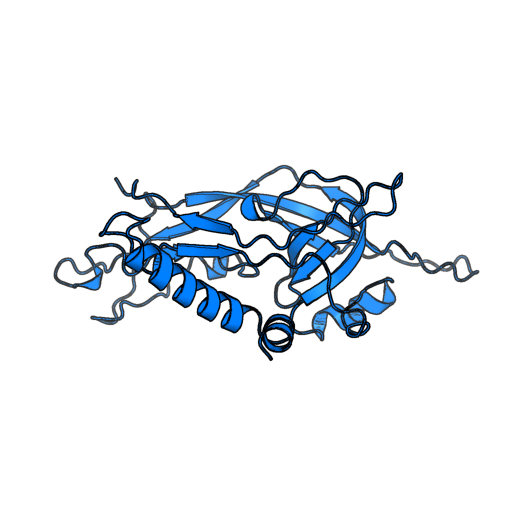522 1.00 88.75 86 PRO A O 1
ATOM 659 N N . SER A 1 87 ? -8.336 -7.207 -11.136 1.00 91.06 87 SER A N 1
ATOM 660 C CA . SER A 1 87 ? -8.524 -8.237 -10.114 1.00 91.06 87 SER A CA 1
ATOM 661 C C . SER A 1 87 ? -8.689 -7.575 -8.750 1.00 91.06 87 SER A C 1
ATOM 663 O O . SER A 1 87 ? -8.176 -6.477 -8.526 1.00 91.06 87 SER A O 1
ATOM 665 N N . LYS A 1 88 ? -9.425 -8.207 -7.833 1.00 90.94 88 LYS A N 1
ATOM 666 C CA . LYS A 1 88 ? -9.599 -7.666 -6.481 1.00 90.94 88 LYS A CA 1
ATOM 667 C C . LYS A 1 88 ? -8.390 -7.988 -5.604 1.00 90.94 88 LYS A C 1
ATOM 669 O O . LYS A 1 88 ? -7.754 -9.030 -5.760 1.00 90.94 88 LYS A O 1
ATOM 674 N N . TYR A 1 89 ? -8.086 -7.084 -4.683 1.00 89.00 89 TYR A N 1
ATOM 675 C CA . TYR A 1 89 ? -7.096 -7.282 -3.632 1.00 89.00 89 TYR A CA 1
ATOM 676 C C . TYR A 1 89 ? -7.577 -6.647 -2.332 1.00 89.00 89 TYR A C 1
ATOM 678 O O . TYR A 1 89 ? -8.383 -5.716 -2.342 1.00 89.00 89 TYR A O 1
ATOM 686 N N . THR A 1 90 ? -7.069 -7.141 -1.213 1.00 90.19 90 THR A N 1
ATOM 687 C CA . THR A 1 90 ? -7.376 -6.599 0.109 1.00 90.19 90 THR A CA 1
ATOM 688 C C . THR A 1 90 ? -6.585 -5.323 0.353 1.00 90.19 90 THR A C 1
ATOM 690 O O . THR A 1 90 ? -5.371 -5.362 0.568 1.00 90.19 90 THR A O 1
ATOM 693 N N . GLN A 1 91 ? -7.278 -4.188 0.321 1.00 87.94 91 GLN A N 1
ATOM 694 C CA . GLN A 1 91 ? -6.682 -2.884 0.584 1.00 87.94 91 GLN A CA 1
ATOM 695 C C . GLN A 1 91 ? -6.682 -2.549 2.070 1.00 87.94 91 GLN A C 1
ATOM 697 O O . GLN A 1 91 ? -5.750 -1.912 2.545 1.00 87.94 91 GLN A O 1
ATOM 702 N N . SER A 1 92 ? -7.680 -2.984 2.828 1.00 89.94 92 SER A N 1
ATOM 703 C CA . SER A 1 92 ? -7.603 -2.926 4.282 1.00 89.94 92 SER A CA 1
ATOM 704 C C . SER A 1 92 ? -8.405 -4.045 4.918 1.00 89.94 92 SER A C 1
ATOM 706 O O . SER A 1 92 ? -9.292 -4.638 4.303 1.00 89.94 92 SER A O 1
ATOM 708 N N . THR A 1 93 ? -8.043 -4.379 6.148 1.00 92.00 93 THR A N 1
ATOM 709 C CA . THR A 1 93 ? -8.791 -5.321 6.972 1.00 92.00 93 THR A CA 1
ATOM 710 C C . THR A 1 93 ? -8.627 -4.953 8.439 1.00 92.00 93 THR A C 1
ATOM 712 O O . THR A 1 93 ? -7.671 -4.264 8.823 1.00 92.00 93 THR A O 1
ATOM 715 N N . LYS A 1 94 ? -9.565 -5.410 9.260 1.00 91.56 94 LYS A N 1
ATOM 716 C CA . LYS A 1 94 ? -9.542 -5.224 10.705 1.00 91.56 94 LYS A CA 1
ATOM 717 C C . LYS A 1 94 ? -9.168 -6.531 11.381 1.00 91.56 94 LYS A C 1
ATOM 719 O O . LYS A 1 94 ? -9.576 -7.611 10.962 1.00 91.56 94 LYS A O 1
ATOM 724 N N . TYR A 1 95 ? -8.400 -6.404 12.447 1.00 92.75 95 TYR A N 1
ATOM 725 C CA . TYR A 1 95 ? -8.097 -7.483 13.361 1.00 92.75 95 TYR A CA 1
ATOM 726 C C . TYR A 1 95 ? -8.723 -7.199 14.724 1.00 92.75 95 TYR A C 1
ATOM 728 O O . TYR A 1 95 ? -8.887 -6.043 15.121 1.00 92.75 95 TYR A O 1
ATOM 736 N N . ARG A 1 96 ? -9.059 -8.263 15.445 1.00 93.25 96 ARG A N 1
ATOM 737 C CA . ARG A 1 96 ? -9.656 -8.206 16.776 1.00 93.25 96 ARG A CA 1
ATOM 738 C C . ARG A 1 96 ? -8.931 -9.172 17.700 1.00 93.25 96 ARG A C 1
ATOM 740 O O . ARG A 1 96 ? -8.517 -10.252 17.279 1.00 93.25 96 ARG A O 1
ATOM 747 N N . CYS A 1 97 ? -8.744 -8.787 18.958 1.00 94.25 97 CYS A N 1
ATOM 748 C CA . CYS A 1 97 ? -8.316 -9.748 19.967 1.00 94.25 97 CYS A CA 1
ATOM 749 C C . CYS A 1 97 ? -9.430 -10.789 20.178 1.00 94.25 97 CYS A C 1
ATOM 751 O O . CYS A 1 97 ? -10.580 -10.382 20.296 1.00 94.25 97 CYS A O 1
ATOM 753 N N . PRO A 1 98 ? -9.140 -12.097 20.262 1.00 92.69 98 PRO A N 1
ATOM 754 C CA . PRO A 1 98 ? -10.166 -13.107 20.544 1.00 92.69 98 PRO A CA 1
ATOM 755 C C . PRO A 1 98 ? -10.695 -13.057 21.988 1.00 92.69 98 PRO A C 1
ATOM 757 O O . PRO A 1 98 ? -11.693 -13.692 22.298 1.00 92.69 98 PRO A O 1
ATOM 760 N N . ASP A 1 99 ? -10.014 -12.341 22.886 1.00 93.06 99 ASP A N 1
ATOM 761 C CA . ASP A 1 99 ? -10.408 -12.200 24.290 1.00 93.06 99 ASP A CA 1
ATOM 762 C C . ASP A 1 99 ? -11.358 -11.013 24.477 1.00 93.06 99 ASP A C 1
ATOM 764 O O . ASP A 1 99 ? -10.899 -9.880 24.367 1.00 93.06 99 ASP A O 1
ATOM 768 N N . GLU A 1 100 ? -12.644 -11.255 24.749 1.00 91.94 100 GLU A N 1
ATOM 769 C CA . GLU A 1 100 ? -13.677 -10.204 24.823 1.00 91.94 100 GLU A CA 1
ATOM 770 C C . GLU A 1 100 ? -13.408 -9.151 25.907 1.00 91.94 100 GLU A C 1
ATOM 772 O O . GLU A 1 100 ? -13.713 -7.972 25.722 1.00 91.94 100 GLU A O 1
ATOM 777 N N . GLU A 1 101 ? -12.752 -9.556 26.994 1.00 92.25 101 GLU A N 1
ATOM 778 C CA . GLU A 1 101 ? -12.391 -8.683 28.117 1.00 92.25 101 GLU A CA 1
ATOM 779 C C . GLU A 1 101 ? -11.145 -7.829 27.828 1.00 92.25 101 GLU A C 1
ATOM 781 O O . GLU A 1 101 ? -10.784 -6.933 28.592 1.00 92.25 101 GLU A O 1
ATOM 786 N N . CYS A 1 102 ? -10.442 -8.095 26.725 1.00 92.19 102 CYS A N 1
ATOM 787 C CA . CYS A 1 102 ? -9.258 -7.338 26.351 1.00 92.19 102 CYS A CA 1
ATOM 788 C C . CYS A 1 102 ? -9.643 -6.010 25.690 1.00 92.19 102 CYS A C 1
ATOM 790 O O . CYS A 1 102 ? -10.472 -5.970 24.785 1.00 92.19 102 CYS A O 1
ATOM 792 N N . GLU A 1 103 ? -8.942 -4.924 26.030 1.00 88.06 103 GLU A N 1
ATOM 793 C CA . GLU A 1 103 ? -9.111 -3.628 25.351 1.00 88.06 103 GLU A CA 1
ATOM 794 C C . GLU A 1 103 ? -8.930 -3.735 23.830 1.00 88.06 103 GLU A C 1
ATOM 796 O O . GLU A 1 103 ? -9.650 -3.101 23.064 1.00 88.06 103 GLU A O 1
ATOM 801 N N . GLY A 1 104 ? -8.031 -4.619 23.390 1.00 86.94 104 GLY A N 1
ATOM 802 C CA . GLY A 1 104 ? -7.786 -4.905 21.981 1.00 86.94 104 GLY A CA 1
ATOM 803 C C . GLY A 1 104 ? -8.913 -5.661 21.260 1.00 86.94 104 GLY A C 1
ATOM 804 O O . GLY A 1 104 ? -8.822 -5.912 20.055 1.00 86.94 104 GLY A O 1
ATOM 805 N N . HIS A 1 105 ? -9.953 -6.087 21.975 1.00 88.38 105 HIS A N 1
ATOM 806 C CA . HIS A 1 105 ? -11.150 -6.655 21.373 1.00 88.38 105 HIS A CA 1
ATOM 807 C C . HIS A 1 105 ? -12.099 -5.563 20.889 1.00 88.38 105 HIS A C 1
ATOM 809 O O . HIS A 1 105 ? -12.770 -5.751 19.884 1.00 88.38 105 HIS A O 1
ATOM 815 N N . HIS A 1 106 ? -12.159 -4.406 21.539 1.00 84.44 106 HIS A N 1
ATOM 816 C CA . HIS A 1 106 ? -13.108 -3.360 21.172 1.00 84.44 106 HIS A CA 1
ATOM 817 C C . HIS A 1 106 ? -12.457 -2.254 20.323 1.00 84.44 106 HIS A C 1
ATOM 819 O O . HIS A 1 106 ? -11.267 -1.962 20.421 1.00 84.44 106 HIS A O 1
ATOM 825 N N . GLY A 1 107 ? -13.260 -1.619 19.465 1.00 80.94 107 GLY A N 1
ATOM 826 C CA . GLY A 1 107 ? -12.844 -0.462 18.668 1.00 80.94 107 GLY A CA 1
ATOM 827 C C . GLY A 1 107 ? -11.994 -0.777 17.428 1.00 80.94 107 GLY A C 1
ATOM 828 O O . GLY A 1 107 ? -12.018 -1.877 16.877 1.00 80.94 107 GLY A O 1
ATOM 829 N N . ASN A 1 108 ? -11.262 0.244 16.969 1.00 81.12 108 ASN A N 1
ATOM 830 C CA . ASN A 1 108 ? -10.579 0.302 15.668 1.00 81.12 108 ASN A CA 1
ATOM 831 C C . ASN A 1 108 ? -9.045 0.333 15.805 1.00 81.12 108 ASN A C 1
ATOM 833 O O . ASN A 1 108 ? -8.347 1.030 15.067 1.00 81.12 108 ASN A O 1
ATOM 837 N N . GLN A 1 109 ? -8.509 -0.395 16.786 1.00 82.88 109 GLN A N 1
ATOM 838 C CA . GLN A 1 109 ? -7.089 -0.328 17.147 1.00 82.88 109 GLN A CA 1
ATOM 839 C C . GLN A 1 109 ? -6.185 -1.115 16.188 1.00 82.88 109 GLN A C 1
ATOM 841 O O . GLN A 1 109 ? -5.076 -0.680 15.883 1.00 82.88 109 GLN A O 1
ATOM 846 N N . PHE A 1 110 ? -6.667 -2.244 15.660 1.00 89.00 110 PHE A N 1
ATOM 847 C CA . PHE A 1 110 ? -5.884 -3.119 14.782 1.00 89.00 110 PHE A CA 1
ATOM 848 C C . PHE A 1 110 ? -6.401 -3.112 13.345 1.00 89.00 110 PHE A C 1
ATOM 850 O O . PHE A 1 110 ? -6.682 -4.154 12.751 1.00 89.00 110 PHE A O 1
ATOM 857 N N . ILE A 1 111 ? -6.514 -1.921 12.763 1.00 89.06 111 ILE A N 1
ATOM 858 C CA . ILE A 1 111 ? -6.811 -1.776 11.337 1.00 89.06 111 ILE A CA 1
ATOM 859 C C . ILE A 1 111 ? -5.505 -1.762 10.560 1.00 89.06 111 ILE A C 1
ATOM 861 O O . ILE A 1 111 ? -4.596 -0.972 10.823 1.00 89.06 111 ILE A O 1
ATOM 865 N N . ARG A 1 112 ? -5.410 -2.657 9.582 1.00 88.00 112 ARG A N 1
ATOM 866 C CA . ARG A 1 112 ? -4.270 -2.730 8.678 1.00 88.00 112 ARG A CA 1
ATOM 867 C C . ARG A 1 112 ? -4.707 -2.264 7.314 1.00 88.00 112 ARG A C 1
ATOM 869 O O . ARG A 1 112 ? -5.538 -2.895 6.668 1.00 88.00 112 ARG A O 1
ATOM 876 N N . VAL A 1 113 ? -4.109 -1.167 6.880 1.00 85.62 113 VAL A N 1
ATOM 877 C CA . VAL A 1 113 ? -4.231 -0.680 5.513 1.00 85.62 113 VAL A CA 1
ATOM 878 C C . VAL A 1 113 ? -3.005 -1.121 4.734 1.00 85.62 113 VAL A C 1
ATOM 880 O O . VAL A 1 113 ? -1.887 -1.163 5.250 1.00 85.62 113 VAL A O 1
ATOM 883 N N . HIS A 1 114 ? -3.235 -1.453 3.478 1.00 83.12 114 HIS A N 1
ATOM 884 C CA . HIS A 1 114 ? -2.211 -1.749 2.514 1.00 83.12 114 HIS A CA 1
ATOM 885 C C . HIS A 1 114 ? -1.229 -0.579 2.405 1.00 83.12 114 HIS A C 1
ATOM 887 O O . HIS A 1 114 ? -1.613 0.552 2.103 1.00 83.12 114 HIS A O 1
ATOM 893 N N . VAL A 1 115 ? 0.051 -0.859 2.632 1.00 75.81 115 VAL A N 1
ATOM 894 C CA . VAL A 1 115 ? 1.135 0.110 2.440 1.00 75.81 115 VAL A CA 1
ATOM 895 C C . VAL A 1 115 ? 1.637 -0.033 1.015 1.00 75.81 115 VAL A C 1
ATOM 897 O O . VAL A 1 115 ? 1.879 -1.153 0.588 1.00 75.81 115 VAL A O 1
ATOM 900 N N . THR A 1 116 ? 1.809 1.067 0.276 1.00 69.50 116 THR A N 1
ATOM 901 C CA . THR A 1 116 ? 2.279 0.970 -1.117 1.00 69.50 116 THR A CA 1
ATOM 902 C C . THR A 1 116 ? 3.619 0.241 -1.167 1.00 69.50 116 THR A C 1
ATOM 904 O O . THR A 1 116 ? 4.577 0.649 -0.514 1.00 69.50 116 THR A O 1
ATOM 907 N N . GLY A 1 117 ? 3.678 -0.836 -1.941 1.00 65.06 117 GLY A N 1
ATOM 908 C CA . GLY A 1 117 ? 4.807 -1.744 -2.015 1.00 65.06 117 GLY A CA 1
ATOM 909 C C . GLY A 1 117 ? 4.680 -3.008 -1.153 1.00 65.06 117 GLY A C 1
ATOM 910 O O . GLY A 1 117 ? 5.319 -4.022 -1.414 1.00 65.06 117 GLY A O 1
ATOM 911 N N . ALA A 1 118 ? 3.817 -3.042 -0.148 1.00 70.88 118 ALA A N 1
ATOM 912 C CA . ALA A 1 118 ? 3.584 -4.300 0.539 1.00 70.88 118 ALA A CA 1
ATOM 913 C C . ALA A 1 118 ? 2.973 -5.323 -0.439 1.00 70.88 118 ALA A C 1
ATOM 915 O O . ALA A 1 118 ? 2.152 -5.009 -1.302 1.00 70.88 118 ALA A O 1
ATOM 916 N N . SER A 1 119 ? 3.338 -6.590 -0.285 1.00 75.44 119 SER A N 1
ATOM 917 C CA . SER A 1 119 ? 2.537 -7.677 -0.843 1.00 75.44 119 SER A CA 1
ATOM 918 C C . SER A 1 119 ? 1.205 -7.766 -0.093 1.00 75.44 119 SER A C 1
ATOM 920 O O . SER A 1 119 ? 1.081 -7.380 1.075 1.00 75.44 119 SER A O 1
ATOM 922 N N . GLU A 1 120 ? 0.185 -8.317 -0.743 1.00 78.81 120 GLU A N 1
ATOM 923 C CA . GLU A 1 120 ? -1.097 -8.583 -0.081 1.00 78.81 120 GLU A CA 1
ATOM 924 C C . GLU A 1 120 ? -0.913 -9.507 1.138 1.00 78.81 120 GLU A C 1
ATOM 926 O O . GLU A 1 120 ? -1.482 -9.258 2.197 1.00 78.81 120 GLU A O 1
ATOM 931 N N . THR A 1 121 ? 0.005 -10.472 1.041 1.00 79.81 121 THR A N 1
ATOM 932 C CA . THR A 1 121 ? 0.421 -11.370 2.131 1.00 79.81 121 THR A CA 1
ATOM 933 C C . THR A 1 121 ? 1.145 -10.675 3.283 1.00 79.81 121 THR A C 1
ATOM 935 O O . THR A 1 121 ? 1.231 -11.227 4.369 1.00 79.81 121 THR A O 1
ATOM 938 N N . GLN A 1 122 ? 1.695 -9.475 3.084 1.00 80.25 122 GLN A N 1
ATOM 939 C CA . GLN A 1 122 ? 2.240 -8.666 4.182 1.00 80.25 122 GLN A CA 1
ATOM 940 C C . GLN A 1 122 ? 1.155 -7.831 4.872 1.00 80.25 122 GLN A C 1
ATOM 942 O O . GLN A 1 122 ? 1.316 -7.456 6.034 1.00 80.25 122 GLN A O 1
ATOM 947 N N . THR A 1 123 ? 0.056 -7.550 4.165 1.00 80.69 123 THR A N 1
ATOM 948 C CA . THR A 1 123 ? -1.099 -6.814 4.700 1.00 80.69 123 THR A CA 1
ATOM 949 C C . THR A 1 123 ? -2.005 -7.745 5.501 1.00 80.69 123 THR A C 1
ATOM 951 O O . THR A 1 123 ? -2.405 -7.407 6.615 1.00 80.69 123 THR A O 1
ATOM 954 N N . ILE A 1 124 ? -2.277 -8.936 4.960 1.00 87.19 124 ILE A N 1
ATOM 955 C CA . ILE A 1 124 ? -3.048 -9.992 5.614 1.00 87.19 124 ILE A CA 1
ATOM 956 C C . ILE A 1 124 ? -2.082 -11.045 6.139 1.00 87.19 124 ILE A C 1
ATOM 958 O O . ILE A 1 124 ? -1.487 -11.788 5.359 1.00 87.19 124 ILE A O 1
ATOM 962 N N . ARG A 1 125 ? -1.938 -11.130 7.460 1.00 86.31 125 ARG A N 1
ATOM 963 C CA . ARG A 1 125 ? -1.136 -12.164 8.110 1.00 86.31 125 ARG A CA 1
ATOM 964 C C . ARG A 1 125 ? -1.891 -12.705 9.300 1.00 86.31 125 ARG A C 1
ATOM 966 O O . ARG A 1 1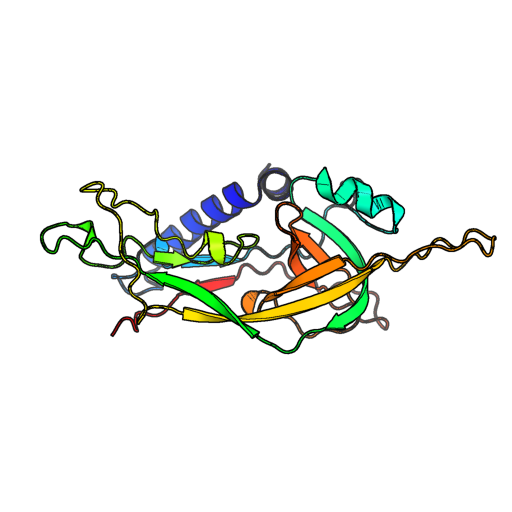25 ? -2.618 -11.984 9.973 1.00 86.31 125 ARG A O 1
ATOM 973 N N . SER A 1 126 ? -1.682 -13.981 9.578 1.00 85.75 126 SER A N 1
ATOM 974 C CA . SER A 1 126 ? -2.282 -14.601 10.748 1.00 85.75 126 SER A CA 1
ATOM 975 C C . SER A 1 126 ? -1.474 -14.336 12.012 1.00 85.75 126 SER A C 1
ATOM 977 O O . SER A 1 126 ? -2.009 -14.493 13.089 1.00 85.75 126 SER A O 1
ATOM 979 N N . ASP A 1 127 ? -0.193 -13.983 11.941 1.00 90.69 127 ASP A N 1
ATOM 980 C CA . ASP A 1 127 ? 0.741 -13.935 13.078 1.00 90.69 127 ASP A CA 1
ATOM 981 C C . ASP A 1 127 ? 0.804 -12.589 13.819 1.00 90.69 127 ASP A C 1
ATOM 983 O O . ASP A 1 127 ? 1.777 -12.311 14.515 1.00 90.69 127 ASP A O 1
ATOM 987 N N . PHE A 1 128 ? -0.221 -11.748 13.690 1.00 90.62 128 PHE A N 1
ATOM 988 C CA . PHE A 1 128 ? -0.289 -10.521 14.477 1.00 90.62 128 PHE A CA 1
ATOM 989 C C . PHE A 1 128 ? -0.666 -10.815 15.926 1.00 90.62 128 PHE A C 1
ATOM 991 O O . PHE A 1 128 ? -1.514 -11.664 16.189 1.00 90.62 128 PHE A O 1
ATOM 998 N N . SER A 1 129 ? -0.067 -10.068 16.852 1.00 93.44 129 SER A N 1
ATOM 999 C CA . SER A 1 129 ? -0.328 -10.184 18.285 1.00 93.44 129 SER A CA 1
ATOM 1000 C C . SER A 1 129 ? -0.921 -8.895 18.836 1.00 93.44 129 SER A C 1
ATOM 1002 O O . SER A 1 129 ? -0.539 -7.795 18.433 1.00 93.44 129 SER A O 1
ATOM 1004 N N . CYS A 1 130 ? -1.852 -9.045 19.772 1.00 93.00 130 CYS A N 1
ATOM 1005 C CA . CYS A 1 130 ? -2.454 -7.959 20.523 1.00 93.00 130 CYS A CA 1
ATOM 1006 C C . CYS A 1 130 ? -1.393 -7.268 21.384 1.00 93.00 130 CYS A C 1
ATOM 1008 O O . CYS A 1 130 ? -0.644 -7.934 22.095 1.00 93.00 130 CYS A O 1
ATOM 1010 N N . THR A 1 131 ? -1.361 -5.938 21.379 1.00 91.38 131 THR A N 1
ATOM 1011 C CA . THR A 1 131 ? -0.422 -5.151 22.195 1.00 91.38 131 THR A CA 1
ATOM 1012 C C . THR A 1 131 ? -0.726 -5.198 23.695 1.00 91.38 131 THR A C 1
ATOM 1014 O O . THR A 1 131 ? 0.153 -4.892 24.493 1.00 91.38 131 THR A O 1
ATOM 1017 N N . PHE A 1 132 ? -1.944 -5.588 24.086 1.00 91.56 132 PHE A N 1
ATOM 1018 C CA . PHE A 1 132 ? -2.398 -5.588 25.484 1.00 91.56 132 PHE A CA 1
ATOM 1019 C C . PHE A 1 132 ? -2.207 -6.943 26.168 1.00 91.56 132 PHE A C 1
ATOM 1021 O O . PHE A 1 132 ? -1.688 -7.013 27.277 1.00 91.56 132 PHE A O 1
ATOM 1028 N N . CYS A 1 133 ? -2.623 -8.031 25.512 1.00 92.75 133 CYS A N 1
ATOM 1029 C CA . CYS A 1 133 ? -2.601 -9.378 26.094 1.00 92.75 133 CYS A CA 1
ATOM 1030 C C . CYS A 1 133 ? -1.672 -10.355 25.362 1.00 92.75 133 CYS A C 1
ATOM 1032 O O . CYS A 1 133 ? -1.616 -11.530 25.723 1.00 92.75 133 CYS A O 1
ATOM 1034 N N . TRP A 1 134 ? -0.980 -9.898 24.311 1.00 92.69 134 TRP A N 1
ATOM 1035 C CA . TRP A 1 134 ? -0.036 -10.682 23.503 1.00 92.69 134 TRP A CA 1
ATOM 1036 C C . TRP A 1 134 ? -0.619 -11.911 22.794 1.00 92.69 134 TRP A C 1
ATOM 1038 O O . TRP A 1 134 ? 0.113 -12.648 22.133 1.00 92.69 134 TRP A O 1
ATOM 1048 N N . ARG A 1 135 ? -1.939 -12.120 22.863 1.00 93.31 135 ARG A N 1
ATOM 1049 C CA . ARG A 1 135 ? -2.627 -13.169 22.107 1.00 93.31 135 ARG A CA 1
ATOM 1050 C C . ARG A 1 135 ? -2.643 -12.850 20.621 1.00 93.31 135 ARG A C 1
ATOM 1052 O O . ARG A 1 135 ? -2.604 -11.691 20.214 1.00 93.31 135 ARG A O 1
ATOM 1059 N N . ARG A 1 136 ? -2.742 -13.905 19.819 1.00 94.81 136 ARG A N 1
ATOM 1060 C CA . ARG A 1 136 ? -2.870 -13.810 18.368 1.00 94.81 136 ARG A CA 1
ATOM 1061 C C . ARG A 1 136 ? -4.178 -13.108 18.007 1.00 94.81 136 ARG A C 1
ATOM 1063 O O . ARG A 1 136 ? -5.223 -13.467 18.540 1.00 94.81 136 ARG A O 1
ATOM 1070 N N . LEU A 1 137 ? -4.106 -12.113 17.134 1.00 94.25 137 LEU A N 1
ATOM 1071 C CA . LEU A 1 137 ? -5.274 -11.405 16.634 1.00 94.25 137 LEU A CA 1
ATOM 1072 C C . LEU A 1 137 ? -5.974 -12.224 15.548 1.00 94.25 137 LEU A C 1
ATOM 1074 O O . LEU A 1 137 ? -5.326 -12.887 14.735 1.00 94.25 137 LEU A O 1
ATOM 1078 N N . GLU A 1 138 ? -7.293 -12.113 15.498 1.00 93.62 138 GLU A N 1
ATOM 1079 C CA . GLU A 1 138 ? -8.132 -12.743 14.487 1.00 93.62 138 GLU A CA 1
ATOM 1080 C C . GLU A 1 138 ? -8.603 -11.710 13.469 1.00 93.62 138 GLU A C 1
ATOM 1082 O O . GLU A 1 138 ? -8.955 -10.584 13.819 1.00 93.62 138 GLU A O 1
ATOM 1087 N N . GLU A 1 139 ? -8.571 -12.077 12.189 1.00 92.88 139 GLU A N 1
ATOM 1088 C CA . GLU A 1 139 ? -9.053 -11.202 11.125 1.00 92.88 139 GLU A CA 1
ATOM 1089 C C . GLU A 1 139 ? -10.586 -11.173 11.106 1.00 92.88 139 GLU A C 1
ATOM 1091 O O . GLU A 1 139 ? -11.244 -12.202 10.930 1.00 92.88 139 GLU A O 1
ATOM 1096 N N . GLU A 1 140 ? -11.155 -9.975 11.174 1.00 91.44 140 GLU A N 1
ATOM 1097 C CA . GLU A 1 140 ? -12.583 -9.739 11.020 1.00 91.44 140 GLU A CA 1
ATOM 1098 C C . GLU A 1 140 ? -12.921 -9.620 9.523 1.00 91.44 140 GLU A C 1
ATOM 1100 O O . GLU A 1 140 ? -12.935 -8.538 8.938 1.00 91.44 140 GLU A O 1
ATOM 1105 N N . LYS A 1 141 ? -13.157 -10.763 8.862 1.00 89.62 141 LYS A N 1
ATOM 1106 C CA . LYS A 1 141 ? -13.326 -10.842 7.393 1.00 89.62 141 LYS A CA 1
ATOM 1107 C C . LYS A 1 141 ? -14.473 -9.990 6.834 1.00 89.62 141 LYS A C 1
ATOM 1109 O O . LYS A 1 141 ? -14.407 -9.610 5.667 1.00 89.62 141 LYS A O 1
ATOM 1114 N N . SER A 1 142 ? -15.506 -9.701 7.628 1.00 89.19 142 SER A N 1
ATOM 1115 C CA . SER A 1 142 ? -16.606 -8.792 7.256 1.00 89.19 142 SER A CA 1
ATOM 1116 C C . SER A 1 142 ? -16.119 -7.361 7.019 1.00 89.19 142 SER A C 1
ATOM 1118 O O . SER A 1 142 ? -16.656 -6.658 6.171 1.00 89.19 142 SER A O 1
ATOM 1120 N N . CYS A 1 143 ? -15.047 -6.961 7.703 1.00 86.38 143 CYS A N 1
ATOM 1121 C CA . CYS A 1 143 ? -14.449 -5.627 7.650 1.00 86.38 143 CYS A CA 1
ATOM 1122 C C . CYS A 1 143 ? -13.413 -5.479 6.534 1.00 86.38 143 CYS A C 1
ATOM 1124 O O . CYS A 1 143 ? -12.641 -4.516 6.510 1.00 86.38 143 CYS A O 1
ATOM 1126 N N . ARG A 1 144 ? -13.321 -6.467 5.642 1.00 90.06 144 ARG A N 1
ATOM 1127 C CA . ARG A 1 144 ? -12.328 -6.468 4.581 1.00 90.06 144 ARG A CA 1
ATOM 1128 C C . ARG A 1 144 ? -12.751 -5.505 3.479 1.00 90.06 144 ARG A C 1
ATOM 1130 O O . ARG A 1 144 ? -13.743 -5.727 2.788 1.00 90.06 144 ARG A O 1
ATOM 1137 N N . TYR A 1 145 ? -11.945 -4.475 3.258 1.00 89.19 145 TYR A N 1
ATOM 1138 C CA . TYR A 1 145 ? -12.121 -3.568 2.135 1.00 89.19 145 TYR A CA 1
ATOM 1139 C C . TYR A 1 145 ? -11.303 -4.054 0.937 1.00 89.19 145 TYR A C 1
ATOM 1141 O O . TYR A 1 145 ? -10.074 -4.180 1.002 1.00 89.19 145 TYR A O 1
ATOM 1149 N N . LEU A 1 146 ? -11.996 -4.339 -0.166 1.00 90.75 146 LEU A N 1
ATOM 1150 C CA . LEU A 1 146 ? -11.390 -4.793 -1.413 1.00 90.75 146 LEU A CA 1
ATOM 1151 C C . LEU A 1 146 ? -11.283 -3.638 -2.412 1.00 90.75 146 LEU A C 1
ATOM 1153 O O . LEU A 1 146 ? -12.253 -2.925 -2.649 1.00 90.75 146 LEU A O 1
ATOM 1157 N N . SER A 1 147 ? -10.125 -3.515 -3.052 1.00 89.19 147 SER A N 1
ATOM 1158 C CA . SER A 1 147 ? -9.859 -2.562 -4.135 1.00 89.19 147 SER A CA 1
ATOM 1159 C C . SER A 1 147 ? -9.402 -3.310 -5.390 1.00 89.19 147 SER A C 1
ATOM 1161 O O . SER A 1 147 ? -9.261 -4.538 -5.383 1.00 89.19 147 SER A O 1
ATOM 1163 N N . GLU A 1 148 ? -9.223 -2.605 -6.503 1.00 88.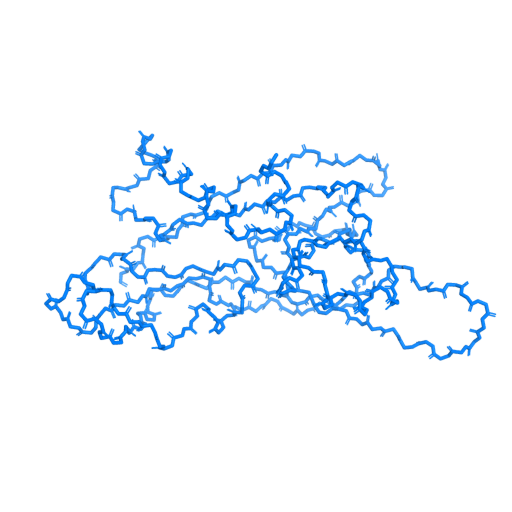50 148 GLU A N 1
ATOM 1164 C CA . GLU A 1 148 ? -8.763 -3.191 -7.760 1.00 88.50 148 GLU A CA 1
ATOM 1165 C C . GLU A 1 148 ? -7.257 -3.054 -7.959 1.00 88.50 148 GLU A C 1
ATOM 1167 O O . GLU A 1 148 ? -6.674 -1.985 -7.783 1.00 88.50 148 GLU A O 1
ATOM 1172 N N . LYS A 1 149 ? -6.633 -4.138 -8.420 1.00 86.88 149 LYS A N 1
ATOM 1173 C CA . LYS A 1 149 ? -5.271 -4.158 -8.947 1.00 86.88 149 LYS A CA 1
ATOM 1174 C C . LYS A 1 149 ? -5.248 -4.756 -10.346 1.00 86.88 149 LYS A C 1
ATOM 1176 O O . LYS A 1 149 ? -6.061 -5.608 -10.702 1.00 86.88 149 LYS A O 1
ATOM 1181 N N . MET A 1 150 ? -4.279 -4.335 -11.131 1.00 86.06 150 MET A N 1
ATOM 1182 C CA . MET A 1 150 ? -3.983 -4.856 -12.458 1.00 86.06 150 MET A CA 1
ATOM 1183 C C . MET A 1 150 ? -2.467 -4.908 -12.615 1.00 86.06 150 MET A C 1
ATOM 1185 O O . MET A 1 150 ? -1.751 -4.064 -12.075 1.00 86.06 150 MET A O 1
ATOM 1189 N N . VAL A 1 151 ? -1.977 -5.904 -13.336 1.00 85.50 151 VAL A N 1
ATOM 1190 C CA . VAL A 1 151 ? -0.554 -6.039 -13.633 1.00 85.50 151 VAL A CA 1
ATOM 1191 C C . VAL A 1 151 ? -0.347 -5.578 -15.063 1.00 85.50 151 VAL A C 1
ATOM 1193 O O . VAL A 1 151 ? -1.029 -6.053 -15.971 1.00 85.50 151 VAL A O 1
ATOM 1196 N N . ILE A 1 152 ? 0.562 -4.629 -15.252 1.00 84.75 152 ILE A N 1
ATOM 1197 C CA . ILE A 1 152 ? 1.045 -4.236 -16.573 1.00 84.75 152 ILE A CA 1
ATOM 1198 C C . ILE A 1 152 ? 2.435 -4.825 -16.779 1.00 84.75 152 ILE A C 1
ATOM 1200 O O . ILE A 1 152 ? 3.249 -4.873 -15.858 1.00 84.75 152 ILE A O 1
ATOM 1204 N N . GLU A 1 153 ? 2.695 -5.280 -17.992 1.00 82.75 153 GLU A N 1
ATOM 1205 C CA . GLU A 1 153 ? 4.008 -5.730 -18.425 1.00 82.75 153 GLU A CA 1
ATOM 1206 C C . GLU A 1 153 ? 4.630 -4.633 -19.268 1.00 82.75 153 GLU A C 1
ATOM 1208 O O . GLU A 1 153 ? 4.044 -4.186 -20.259 1.00 82.75 153 GLU A O 1
ATOM 1213 N N . VAL A 1 154 ? 5.805 -4.174 -18.848 1.00 79.31 154 VAL A N 1
ATOM 1214 C CA . VAL A 1 154 ? 6.455 -3.021 -19.464 1.00 79.31 154 VAL A CA 1
ATOM 1215 C C . VAL A 1 154 ? 7.876 -3.378 -19.872 1.00 79.31 154 VAL A C 1
ATOM 1217 O O . VAL A 1 154 ? 8.632 -3.970 -19.103 1.00 79.31 154 VAL A O 1
ATOM 1220 N N . VAL A 1 155 ? 8.227 -3.012 -21.098 1.00 78.19 155 VAL A N 1
ATOM 1221 C CA . VAL A 1 155 ? 9.534 -3.234 -21.719 1.00 78.19 155 VAL A CA 1
ATOM 1222 C C . VAL A 1 155 ? 10.274 -1.899 -21.829 1.00 78.19 155 VAL A C 1
ATOM 1224 O O . VAL A 1 155 ? 9.628 -0.904 -22.149 1.00 78.19 155 VAL A O 1
ATOM 1227 N N . PRO A 1 156 ? 11.597 -1.835 -21.584 1.00 74.69 156 PRO A N 1
ATOM 1228 C CA . PRO A 1 156 ? 12.362 -0.598 -21.751 1.00 74.69 156 PRO A CA 1
ATOM 1229 C C . PRO A 1 156 ? 12.231 -0.022 -23.171 1.00 74.69 156 PRO A C 1
ATOM 1231 O O . PRO A 1 156 ? 12.329 -0.760 -24.147 1.00 74.69 156 PRO A O 1
ATOM 1234 N N . ASP A 1 157 ? 12.023 1.294 -23.279 1.00 68.38 157 ASP A N 1
ATOM 1235 C CA . ASP A 1 157 ? 11.817 1.988 -24.566 1.00 68.38 157 ASP A CA 1
ATOM 1236 C C . ASP A 1 157 ? 13.085 1.976 -25.439 1.00 68.38 157 ASP A C 1
ATOM 1238 O O . ASP A 1 157 ? 13.033 1.787 -26.654 1.00 68.38 157 ASP A O 1
ATOM 1242 N N . LYS A 1 158 ? 14.262 2.081 -24.806 1.00 65.06 158 LYS A N 1
ATOM 1243 C CA . LYS A 1 158 ? 15.543 1.895 -25.489 1.00 65.06 158 LYS A CA 1
ATOM 1244 C C . LYS A 1 158 ? 15.862 0.404 -25.575 1.00 65.06 158 LYS A C 1
ATOM 1246 O O . LYS A 1 158 ? 16.582 -0.149 -24.742 1.00 65.06 158 LYS A O 1
ATOM 1251 N N . LEU A 1 159 ? 15.325 -0.242 -26.604 1.00 55.31 159 LEU A N 1
ATOM 1252 C CA . LEU A 1 159 ? 15.963 -1.417 -27.187 1.00 55.31 159 LEU A CA 1
ATOM 1253 C C . LEU A 1 159 ? 17.314 -0.960 -27.730 1.00 55.31 159 LEU A C 1
ATOM 1255 O O . LEU A 1 159 ? 17.342 -0.103 -28.610 1.00 55.31 159 LEU A O 1
ATOM 1259 N N . ASP A 1 160 ? 18.417 -1.462 -27.175 1.00 53.03 160 ASP A N 1
ATOM 1260 C CA . ASP A 1 160 ? 19.756 -1.097 -27.637 1.00 53.03 160 ASP A CA 1
ATOM 1261 C C . ASP A 1 160 ? 19.839 -1.296 -29.156 1.00 53.03 160 ASP A C 1
ATOM 1263 O O . ASP A 1 160 ? 19.862 -2.416 -29.665 1.00 53.03 160 ASP A O 1
ATOM 1267 N N . SER A 1 161 ? 19.885 -0.190 -29.898 1.00 48.66 161 SER A N 1
ATOM 1268 C CA . SER A 1 161 ? 20.188 -0.160 -31.324 1.00 48.66 161 SER A CA 1
ATOM 1269 C C . SER A 1 161 ? 21.688 -0.388 -31.522 1.00 48.66 161 SER A C 1
ATOM 1271 O O . SER A 1 161 ? 22.392 0.453 -32.074 1.00 48.66 161 SER A O 1
ATOM 1273 N N . CYS A 1 162 ? 22.201 -1.513 -31.029 1.00 44.09 162 CYS A N 1
ATOM 1274 C CA . CYS A 1 162 ? 23.550 -1.983 -31.304 1.00 44.09 162 CYS A CA 1
ATOM 1275 C C . CYS A 1 162 ? 23.479 -3.000 -32.440 1.00 44.09 162 CYS A C 1
ATOM 1277 O O . CYS A 1 162 ? 23.349 -4.190 -32.196 1.00 44.09 162 CYS A O 1
ATOM 1279 N N . GLY A 1 163 ? 23.488 -2.468 -33.666 1.00 45.44 163 GLY A N 1
ATOM 1280 C CA . GLY A 1 163 ? 24.141 -2.931 -34.904 1.00 45.44 163 GLY A CA 1
ATOM 1281 C C . GLY A 1 163 ? 24.440 -4.401 -35.239 1.00 45.44 163 GLY A C 1
ATOM 1282 O O . GLY A 1 163 ? 25.058 -4.605 -36.277 1.00 45.44 163 GLY A O 1
ATOM 1283 N N . GLU A 1 164 ? 24.032 -5.414 -34.478 1.00 50.06 164 GLU A N 1
ATOM 1284 C CA . GLU A 1 164 ? 24.228 -6.823 -34.825 1.00 50.06 164 GLU A CA 1
ATOM 1285 C C . GLU A 1 164 ? 22.975 -7.670 -34.543 1.00 50.06 164 GLU A C 1
ATOM 1287 O O . GLU A 1 164 ? 22.295 -7.468 -33.534 1.00 50.06 164 GLU A O 1
ATOM 1292 N N . PRO A 1 165 ? 22.656 -8.658 -35.403 1.00 47.19 165 PRO A N 1
ATOM 1293 C CA . PRO A 1 165 ? 21.459 -9.492 -35.300 1.00 47.19 165 PRO A CA 1
ATOM 1294 C C . PRO A 1 165 ? 21.627 -10.607 -34.251 1.00 47.19 165 PRO A C 1
ATOM 1296 O O . PRO A 1 165 ? 21.310 -11.767 -34.503 1.00 47.19 165 PRO A O 1
ATOM 1299 N N . ASN A 1 166 ? 22.143 -10.282 -33.066 1.00 47.94 166 ASN A N 1
ATOM 1300 C CA . ASN A 1 166 ? 22.396 -11.252 -32.006 1.00 47.94 166 ASN A CA 1
ATOM 1301 C C . ASN A 1 166 ? 21.295 -11.212 -30.941 1.00 47.94 166 ASN A C 1
ATOM 1303 O O . ASN A 1 166 ? 21.371 -10.454 -29.989 1.00 47.94 166 ASN A O 1
ATOM 1307 N N . SER A 1 167 ? 20.277 -12.066 -31.109 1.00 52.78 167 SER A N 1
ATOM 1308 C CA . SER A 1 167 ? 19.453 -12.705 -30.060 1.00 52.78 167 SER A CA 1
ATOM 1309 C C . SER A 1 167 ? 19.303 -11.963 -28.708 1.00 52.78 167 SER A C 1
ATOM 1311 O O . SER A 1 167 ? 19.542 -12.542 -27.642 1.00 52.78 167 SER A O 1
ATOM 1313 N N . TYR A 1 168 ? 18.857 -10.708 -28.700 1.00 56.78 168 TYR A N 1
ATOM 1314 C CA . TYR A 1 168 ? 18.537 -10.030 -27.444 1.00 56.78 168 TYR A CA 1
ATOM 1315 C C . TYR A 1 168 ? 17.173 -10.501 -26.936 1.00 56.78 168 TYR A C 1
ATOM 1317 O O . TYR A 1 168 ? 16.148 -10.351 -27.602 1.00 56.78 168 TYR A O 1
ATOM 1325 N N . ARG A 1 169 ? 17.153 -11.098 -25.739 1.00 61.34 169 ARG A N 1
ATOM 1326 C CA . ARG A 1 169 ? 15.906 -11.398 -25.030 1.00 61.34 169 ARG A CA 1
ATOM 1327 C C . ARG A 1 169 ? 15.438 -10.136 -24.329 1.00 61.34 169 ARG A C 1
ATOM 1329 O O . ARG A 1 169 ? 16.097 -9.642 -23.421 1.00 61.34 169 ARG A O 1
ATOM 1336 N N . ILE A 1 170 ? 14.288 -9.641 -24.753 1.00 65.88 170 ILE A N 1
ATOM 1337 C CA . ILE A 1 170 ? 13.615 -8.522 -24.111 1.00 65.88 170 ILE A CA 1
ATOM 1338 C C . ILE A 1 170 ? 12.980 -9.035 -22.817 1.00 65.88 170 ILE A C 1
ATOM 1340 O O . ILE A 1 170 ? 12.144 -9.938 -22.856 1.00 65.88 170 ILE A O 1
ATOM 1344 N N . GLN A 1 171 ? 13.368 -8.468 -21.675 1.00 72.06 171 GLN A N 1
ATOM 1345 C CA . GLN A 1 171 ? 12.750 -8.784 -20.391 1.00 72.06 171 GLN A CA 1
ATOM 1346 C C . GLN A 1 171 ? 11.673 -7.751 -20.056 1.00 72.06 171 GLN A C 1
ATOM 1348 O O . GLN A 1 171 ? 11.956 -6.561 -19.922 1.00 72.06 171 GLN A O 1
ATOM 1353 N N . ALA A 1 172 ? 10.438 -8.224 -19.895 1.00 77.38 172 ALA A N 1
ATOM 1354 C CA . ALA A 1 172 ? 9.346 -7.413 -19.382 1.00 77.38 172 ALA A CA 1
ATOM 1355 C C . ALA A 1 172 ? 9.413 -7.319 -17.852 1.00 77.38 172 ALA A C 1
ATOM 1357 O O . ALA A 1 172 ? 9.716 -8.297 -17.161 1.00 77.38 172 ALA A O 1
ATOM 1358 N N . ILE A 1 173 ? 9.103 -6.140 -17.321 1.00 79.00 173 ILE A N 1
ATOM 1359 C CA . ILE A 1 173 ? 8.951 -5.905 -15.888 1.00 79.00 173 ILE A CA 1
ATOM 1360 C C . ILE A 1 173 ? 7.456 -5.967 -15.559 1.00 79.00 173 ILE A C 1
ATOM 1362 O O . ILE A 1 173 ? 6.690 -5.179 -16.124 1.00 79.00 173 ILE A O 1
ATOM 1366 N N . PRO A 1 174 ? 7.022 -6.860 -14.650 1.00 81.06 174 PRO A N 1
ATOM 1367 C CA . PRO A 1 174 ? 5.668 -6.830 -14.129 1.00 81.06 174 PRO A CA 1
ATOM 1368 C C . PRO A 1 174 ? 5.543 -5.685 -13.131 1.00 81.06 174 PRO A C 1
ATOM 1370 O O . PRO A 1 174 ? 6.372 -5.509 -12.235 1.00 81.06 174 PRO A O 1
ATOM 1373 N N . VAL A 1 175 ? 4.494 -4.904 -13.303 1.00 79.81 175 VAL A N 1
ATOM 1374 C CA . VAL A 1 175 ? 4.326 -3.625 -12.641 1.00 79.81 175 VAL A CA 1
ATOM 1375 C C . VAL A 1 175 ? 2.878 -3.540 -12.149 1.00 79.81 175 VAL A C 1
ATOM 1377 O O . VAL A 1 175 ? 1.932 -3.642 -12.931 1.00 79.81 175 VAL A O 1
ATOM 1380 N N . TYR A 1 176 ? 2.686 -3.407 -10.836 1.00 81.56 176 TYR A N 1
ATOM 1381 C CA . TYR A 1 176 ? 1.353 -3.429 -10.225 1.00 81.56 176 TYR A CA 1
ATOM 1382 C C . TYR A 1 176 ? 0.734 -2.030 -10.213 1.00 81.56 176 TYR A C 1
ATOM 1384 O O . TYR A 1 176 ? 1.232 -1.119 -9.547 1.00 81.56 176 TYR A O 1
ATOM 1392 N N . LEU A 1 177 ? -0.381 -1.868 -10.925 1.00 79.69 177 LEU A N 1
ATOM 1393 C CA . LEU A 1 177 ? -1.237 -0.689 -10.844 1.00 79.69 177 LEU A CA 1
ATOM 1394 C C . LEU A 1 177 ? -2.418 -0.980 -9.936 1.00 79.69 177 LEU A C 1
ATOM 1396 O O . LEU A 1 177 ? -3.104 -1.990 -10.094 1.00 79.69 177 LEU A O 1
ATOM 1400 N N . ARG A 1 178 ? -2.700 -0.056 -9.029 1.00 81.25 178 ARG A N 1
ATOM 1401 C CA . ARG A 1 178 ? -3.814 -0.167 -8.094 1.00 81.25 178 ARG A CA 1
ATOM 1402 C C . ARG A 1 178 ? -4.779 0.975 -8.334 1.00 81.25 178 ARG A C 1
ATOM 1404 O O . ARG A 1 178 ? -4.394 2.016 -8.867 1.00 81.25 178 ARG A O 1
ATOM 1411 N N . GLU A 1 179 ? -6.042 0.787 -7.993 1.00 79.06 179 GLU A N 1
ATOM 1412 C CA . GLU A 1 179 ? -7.080 1.794 -8.209 1.00 79.06 179 GLU A CA 1
ATOM 1413 C C . GLU A 1 179 ? -6.694 3.147 -7.599 1.00 79.06 179 GLU A C 1
ATOM 1415 O O . GLU A 1 179 ? -6.812 4.189 -8.246 1.00 79.06 179 GLU A O 1
ATOM 1420 N N . GLU A 1 180 ? -6.109 3.130 -6.403 1.00 72.00 180 GLU A N 1
ATOM 1421 C CA . GLU A 1 180 ? -5.646 4.327 -5.716 1.00 72.00 180 GLU A CA 1
ATOM 1422 C C . GLU A 1 180 ? -4.429 4.994 -6.377 1.00 72.00 180 GLU A C 1
ATOM 1424 O O . GLU A 1 180 ? -4.136 6.150 -6.073 1.00 72.00 180 GLU A O 1
ATOM 1429 N N . THR A 1 181 ? -3.736 4.330 -7.306 1.00 67.06 181 THR A N 1
ATOM 1430 C CA . THR A 1 181 ? -2.644 4.901 -8.119 1.00 67.06 181 THR A CA 1
ATOM 1431 C C . THR A 1 181 ? -3.033 5.111 -9.588 1.00 67.06 181 THR A C 1
ATOM 1433 O O . THR A 1 181 ? -2.294 5.753 -10.339 1.00 67.06 181 THR A O 1
ATOM 1436 N N . ARG A 1 182 ? -4.234 4.680 -9.999 1.00 63.94 182 ARG A N 1
ATOM 1437 C CA . ARG A 1 182 ? -4.735 4.758 -11.378 1.00 63.94 182 ARG A CA 1
ATOM 1438 C C . ARG A 1 182 ? -5.022 6.215 -11.785 1.00 63.94 182 ARG A C 1
ATOM 1440 O O . ARG A 1 182 ? -5.897 6.890 -11.241 1.00 63.94 182 ARG A O 1
ATOM 1447 N N . ARG A 1 183 ? -4.314 6.706 -12.806 1.00 57.19 183 ARG A N 1
ATOM 1448 C CA . ARG A 1 183 ? -4.726 7.838 -13.665 1.00 57.19 183 ARG A CA 1
ATOM 1449 C C . ARG A 1 183 ? -4.939 7.313 -15.089 1.00 57.19 183 ARG A C 1
ATOM 1451 O O . ARG A 1 183 ? -4.417 6.256 -15.430 1.00 57.19 183 ARG A O 1
ATOM 1458 N N . LYS A 1 184 ? -5.742 8.016 -15.905 1.00 49.81 184 LYS A N 1
ATOM 1459 C CA . LYS A 1 184 ? -5.985 7.648 -17.317 1.00 49.81 184 LYS A CA 1
ATOM 1460 C C . LYS A 1 184 ? -4.636 7.424 -18.014 1.00 49.81 184 LYS A C 1
ATOM 1462 O O . LYS A 1 184 ? -3.755 8.260 -17.874 1.00 49.81 184 LYS A O 1
ATOM 1467 N N . MET A 1 185 ? -4.482 6.299 -18.707 1.00 47.03 185 MET A N 1
ATOM 1468 C CA . MET A 1 185 ? -3.219 5.841 -19.291 1.00 47.03 185 MET A CA 1
ATOM 1469 C C . MET A 1 185 ? -3.159 6.261 -20.767 1.00 47.03 185 MET A C 1
ATOM 1471 O O . MET A 1 185 ? -4.033 5.885 -21.547 1.00 47.03 185 MET A O 1
ATOM 1475 N N . ARG A 1 186 ? -2.170 7.074 -21.142 1.00 41.47 186 ARG A N 1
ATOM 1476 C CA . ARG A 1 186 ? -1.749 7.352 -22.526 1.00 41.47 186 ARG A CA 1
ATOM 1477 C C . ARG A 1 186 ? -0.247 7.616 -22.444 1.00 41.47 186 ARG A C 1
ATOM 1479 O O . ARG A 1 186 ? 0.100 8.620 -21.845 1.00 41.47 186 ARG A O 1
ATOM 1486 N N . GLU A 1 187 ? 0.566 6.664 -22.918 1.00 45.41 187 GLU A N 1
ATOM 1487 C CA . GLU A 1 187 ? 2.046 6.688 -23.039 1.00 45.41 187 GLU A CA 1
ATOM 1488 C C . GLU A 1 187 ? 2.826 7.303 -21.854 1.00 45.41 187 GLU A C 1
ATOM 1490 O O . GLU A 1 187 ? 2.728 8.489 -21.545 1.00 45.41 187 GLU A O 1
ATOM 1495 N N . SER A 1 188 ? 3.600 6.479 -21.136 1.00 49.53 188 SER A N 1
ATOM 1496 C CA . SER A 1 188 ? 3.907 6.775 -19.729 1.00 49.53 188 SER A CA 1
ATOM 1497 C C . SER A 1 188 ? 5.375 6.584 -19.360 1.00 49.53 188 SER A C 1
ATOM 1499 O O . SER A 1 188 ? 5.916 5.488 -19.475 1.00 49.53 188 SER A O 1
ATOM 1501 N N . VAL A 1 189 ? 5.982 7.623 -18.783 1.00 51.28 189 VAL A N 1
ATOM 1502 C CA . VAL A 1 189 ? 7.038 7.415 -17.780 1.00 51.28 189 VAL A CA 1
ATOM 1503 C C . VAL A 1 189 ? 6.355 6.766 -16.571 1.00 51.28 189 VAL A C 1
ATOM 1505 O O . VAL A 1 189 ? 5.234 7.125 -16.228 1.00 51.28 189 VAL A O 1
ATOM 1508 N N . ILE A 1 190 ? 6.981 5.782 -15.947 1.00 61.59 190 ILE A N 1
ATOM 1509 C CA . ILE A 1 190 ? 6.463 5.049 -14.793 1.00 61.59 190 ILE A CA 1
ATOM 1510 C C . ILE A 1 190 ? 7.444 5.258 -13.650 1.00 61.59 190 ILE A C 1
ATOM 1512 O O . ILE A 1 190 ? 8.642 5.035 -13.805 1.00 61.59 190 ILE A O 1
ATOM 1516 N N . TYR A 1 191 ? 6.950 5.670 -12.487 1.00 56.69 191 TYR A N 1
ATOM 1517 C CA . TYR A 1 191 ? 7.779 5.700 -11.286 1.00 56.69 191 TYR A CA 1
ATOM 1518 C C . TYR A 1 191 ? 7.441 4.498 -10.411 1.00 56.69 191 TYR A C 1
ATOM 1520 O O . TYR A 1 191 ? 6.310 4.347 -9.934 1.00 56.69 191 TYR A O 1
ATOM 1528 N N . LEU A 1 192 ? 8.438 3.643 -10.223 1.00 56.94 192 LEU A N 1
ATOM 1529 C CA . LEU A 1 192 ? 8.366 2.418 -9.443 1.00 56.94 192 LEU A CA 1
ATOM 1530 C C . LEU A 1 192 ? 8.919 2.668 -8.042 1.00 56.94 192 LEU A C 1
ATOM 1532 O O . LEU A 1 192 ? 9.956 3.309 -7.882 1.00 56.94 192 LEU A O 1
ATOM 1536 N N . ASN A 1 193 ? 8.260 2.125 -7.020 1.00 53.47 193 ASN A N 1
ATOM 1537 C CA . ASN A 1 193 ? 8.918 1.914 -5.736 1.00 53.47 193 ASN A CA 1
ATOM 1538 C C . ASN A 1 193 ? 9.691 0.608 -5.806 1.00 53.47 193 ASN A C 1
ATOM 1540 O O . ASN A 1 193 ? 9.111 -0.480 -5.822 1.00 53.47 193 ASN A O 1
ATOM 1544 N N . ASN A 1 194 ? 11.005 0.707 -5.864 1.00 48.94 194 ASN A N 1
ATOM 1545 C CA . ASN A 1 194 ? 11.838 -0.428 -6.186 1.00 48.94 194 ASN A CA 1
ATOM 1546 C C . ASN A 1 194 ? 12.076 -1.389 -5.020 1.00 48.94 194 ASN A C 1
ATOM 1548 O O . ASN A 1 194 ? 12.435 -2.544 -5.219 1.00 48.94 194 ASN A O 1
ATOM 1552 N N . ILE A 1 195 ? 11.762 -0.957 -3.799 1.00 48.31 195 ILE A N 1
ATOM 1553 C CA . ILE A 1 195 ? 11.741 -1.854 -2.640 1.00 48.31 195 ILE A CA 1
ATOM 1554 C C . ILE A 1 195 ? 10.714 -2.988 -2.869 1.00 48.31 195 ILE A C 1
ATOM 1556 O O . ILE A 1 195 ? 10.818 -4.057 -2.275 1.00 48.31 195 ILE A O 1
ATOM 1560 N N . PHE A 1 196 ? 9.743 -2.778 -3.770 1.00 47.72 196 PHE A N 1
ATOM 1561 C CA . PHE A 1 196 ? 8.518 -3.562 -3.786 1.00 47.72 196 PHE A CA 1
ATOM 1562 C C . PHE A 1 196 ? 7.841 -3.796 -5.153 1.00 47.72 196 PHE A C 1
ATOM 1564 O O . PHE A 1 196 ? 6.874 -4.549 -5.228 1.00 47.72 196 PHE A O 1
ATOM 1571 N N . ARG A 1 197 ? 8.336 -3.186 -6.240 1.00 51.97 197 ARG A N 1
ATOM 1572 C CA . ARG A 1 197 ? 7.796 -3.292 -7.618 1.00 51.97 197 ARG A CA 1
ATOM 1573 C C . ARG A 1 197 ? 6.356 -2.781 -7.815 1.00 51.97 197 ARG A C 1
ATOM 1575 O O . ARG A 1 197 ? 5.708 -3.122 -8.803 1.00 51.97 197 ARG A O 1
ATOM 1582 N N . ASP A 1 198 ? 5.872 -1.924 -6.921 1.00 46.03 198 ASP A N 1
ATOM 1583 C CA . ASP A 1 198 ? 4.582 -1.240 -7.074 1.00 46.03 198 ASP A CA 1
ATOM 1584 C C . ASP A 1 198 ? 4.740 0.094 -7.822 1.00 46.03 198 ASP A C 1
ATOM 1586 O O . ASP A 1 198 ? 5.723 0.820 -7.632 1.00 46.03 198 ASP A O 1
ATOM 1590 N N . VAL A 1 199 ? 3.748 0.450 -8.648 1.00 51.38 199 VAL A N 1
ATOM 1591 C CA . VAL A 1 199 ? 3.696 1.768 -9.300 1.00 51.38 199 VAL A CA 1
ATOM 1592 C C . VAL A 1 199 ? 3.164 2.799 -8.345 1.00 51.38 199 VAL A C 1
ATOM 1594 O O . VAL A 1 199 ? 2.016 2.725 -7.905 1.00 51.38 199 VAL A O 1
ATOM 1597 N N . LEU A 1 200 ? 3.966 3.833 -8.126 1.00 47.56 200 LEU A N 1
ATOM 1598 C CA . LEU A 1 200 ? 3.498 5.028 -7.448 1.00 47.56 200 LEU A CA 1
ATOM 1599 C C . LEU A 1 200 ? 2.911 6.036 -8.437 1.00 47.56 200 LEU A C 1
ATOM 1601 O O . LEU A 1 200 ? 1.969 6.740 -8.070 1.00 47.56 200 LEU A O 1
ATOM 1605 N N . LEU A 1 201 ? 3.396 6.083 -9.690 1.00 48.34 201 LEU A N 1
ATOM 1606 C CA . LEU A 1 201 ? 2.958 7.070 -10.684 1.00 48.34 201 LEU A CA 1
ATOM 1607 C C . LEU A 1 201 ? 3.019 6.610 -12.147 1.00 48.34 201 LEU A C 1
ATOM 1609 O O . LEU A 1 201 ? 3.955 5.936 -12.571 1.00 48.34 201 LEU A O 1
ATOM 1613 N N . ILE A 1 202 ? 2.083 7.160 -12.922 1.00 44.47 202 ILE A N 1
ATOM 1614 C CA . ILE A 1 202 ? 2.062 7.227 -14.386 1.00 44.47 202 ILE A CA 1
ATOM 1615 C C . ILE A 1 202 ? 1.810 8.701 -14.764 1.00 44.47 202 ILE A C 1
ATOM 1617 O O . ILE A 1 202 ? 0.658 9.151 -14.721 1.00 44.47 202 ILE A O 1
ATOM 1621 N N . PRO A 1 203 ? 2.826 9.525 -15.062 1.00 35.25 203 PRO A N 1
ATOM 1622 C CA . PRO A 1 203 ? 2.624 10.741 -15.841 1.00 35.25 203 PRO A CA 1
ATOM 1623 C C . PRO A 1 203 ? 2.043 10.419 -17.224 1.00 35.25 203 PRO A C 1
ATOM 1625 O O . PRO A 1 203 ? 2.588 9.618 -17.977 1.00 35.25 203 PRO A O 1
ATOM 1628 N N . LEU A 1 204 ? 0.948 11.103 -17.554 1.00 33.19 204 LEU A N 1
ATOM 1629 C CA . LEU A 1 204 ? 0.449 11.249 -18.918 1.00 33.19 204 LEU A CA 1
ATOM 1630 C C . LEU A 1 204 ? 1.411 12.162 -19.685 1.00 33.19 204 LEU A C 1
ATOM 1632 O O . LEU A 1 204 ? 1.518 13.343 -19.339 1.00 33.19 204 LEU A O 1
ATOM 1636 N N . ILE A 1 205 ? 2.087 11.646 -20.710 1.00 35.72 205 ILE A N 1
ATOM 1637 C CA . ILE A 1 205 ? 2.789 12.494 -21.674 1.00 35.72 205 ILE A CA 1
ATOM 1638 C C . ILE A 1 205 ? 1.819 12.763 -22.823 1.00 35.72 205 ILE A C 1
ATOM 1640 O O . ILE A 1 205 ? 1.519 11.888 -23.627 1.00 35.72 205 ILE A O 1
ATOM 1644 N N . ASP A 1 206 ? 1.298 13.990 -22.893 1.00 28.39 206 ASP A N 1
ATOM 1645 C CA . ASP A 1 206 ? 0.644 14.465 -24.111 1.00 28.39 206 ASP A CA 1
ATOM 1646 C C . ASP A 1 206 ? 1.738 14.805 -25.132 1.00 28.39 206 ASP A C 1
ATOM 1648 O O . ASP A 1 206 ? 2.404 15.846 -25.042 1.00 28.39 206 ASP A O 1
ATOM 1652 N N . THR A 1 207 ? 1.937 13.899 -26.089 1.00 34.28 207 THR A N 1
ATOM 1653 C CA . THR A 1 207 ? 2.936 13.993 -27.164 1.00 34.28 207 THR A CA 1
ATOM 1654 C C . THR A 1 207 ? 2.754 15.222 -28.059 1.00 34.28 207 THR A C 1
ATOM 1656 O O . THR A 1 207 ? 3.645 15.540 -28.842 1.00 34.28 207 THR A O 1
ATOM 1659 N N . LYS A 1 208 ? 1.655 15.981 -27.916 1.00 31.89 208 LYS A N 1
ATOM 1660 C CA . LYS A 1 208 ? 1.420 17.221 -28.670 1.00 31.89 208 LYS A CA 1
ATOM 1661 C C . LYS A 1 208 ? 1.847 18.512 -27.972 1.00 31.89 208 LYS A C 1
ATOM 1663 O O . LYS A 1 208 ? 1.788 19.557 -28.614 1.00 31.89 208 LYS A O 1
ATOM 1668 N N . SER A 1 209 ? 2.243 18.509 -26.693 1.00 33.16 209 SER A N 1
ATOM 1669 C CA . SER A 1 209 ? 2.444 19.785 -25.973 1.00 33.16 209 SER A CA 1
ATOM 1670 C C . SER A 1 209 ? 3.668 19.923 -25.071 1.00 33.16 209 SER A C 1
ATOM 1672 O O . SER A 1 209 ? 3.885 21.033 -24.590 1.00 33.16 209 SER A O 1
ATOM 1674 N N . ASN A 1 210 ? 4.494 18.890 -24.846 1.00 31.89 210 ASN A N 1
ATOM 1675 C CA . ASN A 1 210 ? 5.743 19.006 -24.057 1.00 31.89 210 ASN A CA 1
ATOM 1676 C C . ASN A 1 210 ? 5.585 19.778 -22.720 1.00 31.89 210 ASN A C 1
ATOM 1678 O O . ASN A 1 210 ? 6.516 20.409 -22.219 1.00 31.89 210 ASN A O 1
ATOM 1682 N N . ARG A 1 211 ? 4.386 19.763 -22.124 1.00 27.80 211 ARG A N 1
ATOM 1683 C CA . ARG A 1 211 ? 4.078 20.463 -20.875 1.00 27.80 211 ARG A CA 1
ATOM 1684 C C . ARG A 1 211 ? 3.679 19.443 -19.830 1.00 27.80 211 ARG A C 1
ATOM 1686 O O . ARG A 1 211 ? 2.615 18.839 -19.896 1.00 27.80 211 ARG A O 1
ATOM 1693 N N . ILE A 1 212 ? 4.553 19.286 -18.842 1.00 34.53 212 ILE A N 1
ATOM 1694 C CA . ILE A 1 212 ? 4.294 18.477 -17.657 1.00 34.53 212 ILE A CA 1
ATOM 1695 C C . ILE A 1 212 ? 3.216 19.195 -16.843 1.00 34.53 212 ILE A C 1
ATOM 1697 O O . ILE A 1 212 ? 3.428 20.320 -16.383 1.00 34.53 212 ILE A O 1
ATOM 1701 N N . LEU A 1 213 ? 2.051 18.563 -16.679 1.00 31.17 213 LEU A N 1
ATOM 1702 C CA . LEU A 1 213 ? 0.996 19.056 -15.795 1.00 31.17 213 LEU A CA 1
ATOM 1703 C C . LEU A 1 213 ? 1.519 19.026 -14.350 1.00 31.17 213 LEU A C 1
ATOM 1705 O O . LEU A 1 213 ? 1.608 17.976 -13.716 1.00 31.17 213 LEU A O 1
ATOM 1709 N N . LYS A 1 214 ? 1.915 20.200 -13.848 1.00 28.69 214 LYS A N 1
ATOM 1710 C CA . LYS A 1 214 ? 2.399 20.409 -12.481 1.00 28.69 214 LYS A CA 1
ATOM 1711 C C . LYS A 1 214 ? 1.215 20.402 -11.511 1.00 28.69 214 LYS A C 1
ATOM 1713 O O . LYS A 1 214 ? 0.478 21.378 -11.446 1.00 28.69 214 LYS A O 1
ATOM 1718 N N . SER A 1 215 ? 1.061 19.345 -10.718 1.00 28.91 215 SER A N 1
ATOM 1719 C CA . SER A 1 215 ? 0.392 19.440 -9.411 1.00 28.91 215 SER A CA 1
ATOM 1720 C C . SER A 1 215 ? 0.775 18.263 -8.524 1.00 28.91 215 SER A C 1
ATOM 1722 O O . SER A 1 215 ? 0.417 17.113 -8.780 1.00 28.91 215 SER A O 1
ATOM 1724 N N . SER A 1 216 ? 1.604 18.512 -7.510 1.00 30.58 216 SER A N 1
ATOM 1725 C CA . SER A 1 216 ? 1.902 17.519 -6.472 1.00 30.58 216 SER A CA 1
ATOM 1726 C C . SER A 1 216 ? 0.621 17.351 -5.670 1.00 30.58 216 SER A C 1
ATOM 1728 O O . SER A 1 216 ? 0.133 18.330 -5.113 1.00 30.58 216 SER A O 1
ATOM 1730 N N . SER A 1 217 ? 0.025 16.161 -5.659 1.00 35.19 217 SER A N 1
ATOM 1731 C CA . SER A 1 217 ? -1.226 15.930 -4.931 1.00 35.19 217 SER A CA 1
ATOM 1732 C C . SER A 1 217 ? -0.992 14.918 -3.821 1.00 35.19 217 SER A C 1
ATOM 1734 O O . SER A 1 217 ? -0.717 13.753 -4.112 1.00 35.19 217 SER A O 1
ATOM 1736 N N . VAL A 1 218 ? -1.147 15.348 -2.573 1.00 32.19 218 VAL A N 1
ATOM 1737 C CA . VAL A 1 218 ? -1.360 14.439 -1.446 1.00 32.19 218 VAL A CA 1
ATOM 1738 C C . VAL A 1 218 ? -2.841 14.081 -1.453 1.00 32.19 218 VAL A C 1
ATOM 1740 O O . VAL A 1 218 ? -3.690 14.972 -1.448 1.00 32.19 218 VAL A O 1
ATOM 1743 N N . LYS A 1 219 ? -3.163 12.789 -1.527 1.00 37.72 219 LYS A N 1
ATOM 1744 C CA . LYS A 1 219 ? -4.533 12.312 -1.311 1.00 37.72 219 LYS A CA 1
ATOM 1745 C C . LYS A 1 219 ? -4.570 11.557 0.010 1.00 37.72 219 LYS A C 1
ATOM 1747 O O . LYS A 1 219 ? -3.850 10.573 0.167 1.00 37.72 219 LYS A O 1
ATOM 1752 N N . ALA A 1 220 ? -5.395 12.040 0.931 1.00 30.00 220 ALA A N 1
ATOM 1753 C CA . ALA A 1 220 ? -5.794 11.297 2.115 1.00 30.00 220 ALA A CA 1
ATOM 1754 C C . ALA A 1 220 ? -7.092 10.555 1.787 1.00 30.00 220 ALA A C 1
ATOM 1756 O O . ALA A 1 220 ? -8.005 11.137 1.196 1.00 30.00 220 ALA A O 1
ATOM 1757 N N . GLN A 1 221 ? -7.148 9.270 2.119 1.00 42.91 221 GLN A N 1
ATOM 1758 C CA . GLN A 1 221 ? -8.345 8.452 1.967 1.00 42.91 221 GLN A CA 1
ATOM 1759 C C . GLN A 1 221 ? -8.719 7.877 3.329 1.00 42.91 221 GLN A C 1
ATOM 1761 O O . GLN A 1 221 ? -7.861 7.372 4.058 1.00 42.91 221 GLN A O 1
ATOM 1766 N N . LEU A 1 222 ? -10.004 7.988 3.651 1.00 32.31 222 LEU A N 1
ATOM 1767 C CA . LEU A 1 222 ? -10.620 7.419 4.840 1.00 32.31 222 LEU A CA 1
ATOM 1768 C C . LEU A 1 222 ? -11.233 6.079 4.468 1.00 32.31 222 LEU A C 1
ATOM 1770 O O . LEU A 1 222 ? -11.861 5.965 3.412 1.00 32.31 222 LEU A O 1
ATOM 1774 N N . TYR A 1 223 ? -11.062 5.085 5.332 1.00 49.50 223 TYR A N 1
ATOM 1775 C CA . TYR A 1 223 ? -11.733 3.800 5.179 1.00 49.50 223 TYR A CA 1
ATOM 1776 C C . TYR A 1 223 ? -12.959 3.765 6.094 1.00 49.50 223 TYR A C 1
ATOM 1778 O O . TYR A 1 223 ? -12.845 4.162 7.255 1.00 49.50 223 TYR A O 1
ATOM 1786 N N . PRO A 1 224 ? -14.130 3.372 5.563 1.00 36.03 224 PRO A N 1
ATOM 1787 C CA . PRO A 1 224 ? -15.415 3.655 6.190 1.00 36.03 224 PRO A CA 1
ATOM 1788 C C . PRO A 1 224 ? -15.645 2.892 7.500 1.00 36.03 224 PRO A C 1
ATOM 1790 O O . PRO A 1 224 ? -15.153 1.783 7.687 1.00 36.03 224 PRO A O 1
ATOM 1793 N N . GLU A 1 225 ? -16.515 3.475 8.328 1.00 38.16 225 GLU A N 1
ATOM 1794 C CA . GLU A 1 225 ? -17.160 2.919 9.530 1.00 38.16 225 GLU A CA 1
ATOM 1795 C C . GLU A 1 225 ? -18.093 1.724 9.264 1.00 38.16 225 GLU A C 1
ATOM 1797 O O . GLU A 1 225 ? -18.651 1.165 10.202 1.00 38.16 225 GLU A O 1
ATOM 1802 N N . ASN A 1 226 ? -18.271 1.284 8.010 1.00 33.81 226 ASN A N 1
ATOM 1803 C CA . ASN A 1 226 ? -19.162 0.164 7.661 1.00 33.81 226 ASN A CA 1
ATOM 1804 C C . ASN A 1 226 ? -18.549 -1.212 7.978 1.00 33.81 226 ASN A C 1
ATOM 1806 O O . ASN A 1 226 ? -18.655 -2.164 7.209 1.00 33.81 226 ASN A O 1
ATOM 1810 N N . ILE A 1 227 ? -17.930 -1.287 9.149 1.00 38.91 227 ILE A N 1
ATOM 1811 C CA . ILE A 1 227 ? -17.830 -2.461 9.997 1.00 38.91 227 ILE A CA 1
ATOM 1812 C C . ILE A 1 227 ? -19.199 -2.574 10.691 1.00 38.91 227 ILE A C 1
ATOM 1814 O O . ILE A 1 227 ? -19.368 -2.164 11.837 1.00 38.91 227 ILE A O 1
ATOM 1818 N N . ARG A 1 228 ? -20.217 -3.010 9.947 1.00 27.42 228 ARG A N 1
ATOM 1819 C CA . ARG A 1 228 ? -21.454 -3.529 10.540 1.00 27.42 228 ARG A CA 1
ATOM 1820 C C . ARG A 1 228 ? -21.400 -5.043 10.536 1.00 27.42 228 ARG A C 1
ATOM 1822 O O . ARG A 1 228 ? -20.960 -5.598 9.504 1.00 27.42 228 ARG A O 1
#

Organism: Mytilus galloprovincialis (NCBI:txid29158)

Foldseek 3Di:
DLLVCCAQPVPVSQLVVLVVVVVVCVVVVVDDPQDDSLQKGKAFFDLDDPPVPPVQEDQAPVNVVCLQVRAGKHKAAFDFPDKDDKDKAFQKWAWADPDCPWPRRDGGPGIFGDDFQDDSCNRDDQADADPTPRDTIDIPVQRTDMWIKMWIWTWRPDPPPPDDPDDDDTHTQIEIDTPVADDDDDRFTFMANSSHRYTSHTFDDPPPPPDGPDDGDIDMDGRDPPPD

Radius of gyration: 20.37 Å; chains: 1; bounding box: 46×35×63 Å

pLDDT: mean 72.15, std 19.21, range [27.42, 94.81]

Sequence (228 aa):
ELGNSLLNSPNDVIFLVKEVVFQIVTLLELLPSDVTFPQISVIIRLNQLPSLCQSNTIQSSTDLSRLSSIHGFVQFTGIVIGMTAPSKYTQSTKYRCPDEECEGHHGNQFIRVHVTGASETQTIRSDFSCTFCWRRLEEEKSCRYLSEKMVIEVVPDKLDSCGEPNSYRIQAIPVYLREETRRKMRESVIYLNNIFRDVLLIPLIDTKSNRILKSSSVKAQLYPENIR

InterPro domains:
  IPR058769 MCMDC2, N-terminal domain [PF26063] (1-49)